Protein AF-0000000075076365 (afdb_homodimer)

Organism: Methylotuvimicrobium buryatense (NCBI:txid95641)

Sequence (320 aa):
MSEKIADLCRLINHGVYVIGVRDREKTNAFTAAWLMQVSFDPVMLALSINPEHNSYRLLESGRCCTVNVLGRDQMAIAEHFGRSVPDKMTGYAWQQAKTGAPVLPESLAYFDCELSHFTDAGDHRIAVLSVVDAAMLRSGPSMLYSQTGDMDGSSELYQEMSEKIADLCRLINHGVYVIGVRDREKTNAFTAAWLMQVSFDPVMLALSINPEHNSYRLLESGRCCTVNVLGRDQMAIAEHFGRSVPDKMTGYAWQQAKTGAPVLPESLAYFDCELSHFTDAGDHRIAVLSVVDAAMLRSGPSMLYSQTGDMDGSSELYQE

Nearest PDB structures (foldseek):
  5zc2-assembly1_B  TM=9.050E-01  e=1.428E-15  Acinetobacter baumannii
  3nfw-assembly1_A  TM=9.334E-01  e=5.045E-15  Mycolicibacterium thermoresistibile ATCC 19527
  5zyr-assembly1_B  TM=8.827E-01  e=6.415E-15  Acinetobacter baumannii
  3rh7-assembly2_D  TM=8.641E-01  e=2.713E-14  Sinorhizobium meliloti 1021
  3pft-assembly1_A  TM=8.713E-01  e=8.852E-13  Mycolicibacterium goodii

Structure (mmCIF, N/CA/C/O backbone):
data_AF-0000000075076365-model_v1
#
loop_
_entity.id
_entity.type
_entity.pdbx_description
1 polymer 'Flavin reductase'
#
loop_
_atom_site.group_PDB
_atom_site.id
_atom_site.type_symbol
_atom_site.label_atom_id
_atom_site.label_alt_id
_atom_site.label_comp_id
_atom_site.label_asym_id
_atom_site.label_entity_id
_atom_site.label_seq_id
_atom_site.pdbx_PDB_ins_code
_atom_site.Cartn_x
_atom_site.Cartn_y
_atom_site.Cartn_z
_atom_site.occupancy
_atom_site.B_iso_or_equiv
_atom_site.auth_seq_id
_atom_site.auth_comp_id
_atom_site.auth_asym_id
_atom_site.auth_atom_id
_atom_site.pdbx_PDB_model_num
ATOM 1 N N . MET A 1 1 ? 18.188 -11.57 -15.273 1 38.5 1 MET A N 1
ATOM 2 C CA . MET A 1 1 ? 16.828 -11.227 -14.859 1 38.5 1 MET A CA 1
ATOM 3 C C . MET A 1 1 ? 16.375 -9.938 -15.531 1 38.5 1 MET A C 1
ATOM 5 O O . MET A 1 1 ? 16.625 -8.844 -15.023 1 38.5 1 MET A O 1
ATOM 9 N N . SER A 1 2 ? 16.375 -9.766 -16.938 1 48.25 2 SER A N 1
ATOM 10 C CA . SER A 1 2 ? 16.859 -8.578 -17.625 1 48.25 2 SER A CA 1
ATOM 11 C C . SER A 1 2 ? 16.016 -7.355 -17.297 1 48.25 2 SER A C 1
ATOM 13 O O . SER A 1 2 ? 16.266 -6.258 -17.797 1 48.25 2 SER A O 1
ATOM 15 N N . GLU A 1 3 ? 14.641 -7.305 -17.094 1 62.91 3 GLU A N 1
ATOM 16 C CA . GLU A 1 3 ? 13.953 -6.035 -16.891 1 62.91 3 GLU A CA 1
ATOM 17 C C . GLU A 1 3 ? 14.25 -5.457 -15.508 1 62.91 3 GLU A C 1
ATOM 19 O O . GLU A 1 3 ? 14.594 -6.191 -14.586 1 62.91 3 GLU A O 1
ATOM 24 N N . LYS A 1 4 ? 14.461 -4.141 -15.586 1 82.88 4 LYS A N 1
ATOM 25 C CA . LYS A 1 4 ? 14.82 -3.402 -14.383 1 82.88 4 LYS A CA 1
ATOM 26 C C . LYS A 1 4 ? 13.742 -3.541 -13.312 1 82.88 4 LYS A C 1
ATOM 28 O O . LYS A 1 4 ? 12.555 -3.357 -13.594 1 82.88 4 LYS A O 1
ATOM 33 N N . ILE A 1 5 ? 14.055 -4.195 -12.234 1 93.31 5 ILE A N 1
ATOM 34 C CA . ILE A 1 5 ? 13.18 -4.371 -11.078 1 93.31 5 ILE A CA 1
ATOM 35 C C . ILE A 1 5 ? 12.414 -3.074 -10.812 1 93.31 5 ILE A C 1
ATOM 37 O O . ILE A 1 5 ? 11.258 -3.105 -10.383 1 93.31 5 ILE A O 1
ATOM 41 N N . ALA A 1 6 ? 12.953 -1.953 -11.266 1 93.31 6 ALA A N 1
ATOM 42 C CA . ALA A 1 6 ? 12.305 -0.656 -11.102 1 93.31 6 ALA A CA 1
ATOM 43 C C . ALA A 1 6 ? 11.023 -0.578 -11.93 1 93.31 6 ALA A C 1
ATOM 45 O O . ALA A 1 6 ? 10 -0.074 -11.461 1 93.31 6 ALA A O 1
ATOM 46 N N . ASP A 1 7 ? 11.078 -1.089 -13.109 1 93.12 7 ASP A N 1
ATOM 47 C CA . ASP A 1 7 ? 9.93 -1.07 -14.008 1 93.12 7 ASP A CA 1
ATOM 48 C C . ASP A 1 7 ? 8.812 -1.978 -13.492 1 93.12 7 ASP A C 1
ATOM 50 O O . ASP A 1 7 ? 7.629 -1.65 -13.617 1 93.12 7 ASP A O 1
ATOM 54 N N . LEU A 1 8 ? 9.188 -3.137 -12.953 1 96.25 8 LEU A N 1
ATOM 55 C CA . LEU A 1 8 ? 8.203 -4.055 -12.375 1 96.25 8 LEU A CA 1
ATOM 56 C C . LEU A 1 8 ? 7.527 -3.432 -11.164 1 96.25 8 LEU A C 1
ATOM 58 O O . LEU A 1 8 ? 6.309 -3.529 -11.008 1 96.25 8 LEU A O 1
ATOM 62 N N . CYS A 1 9 ? 8.32 -2.736 -10.367 1 96.69 9 CYS A N 1
ATOM 63 C CA . CYS A 1 9 ? 7.785 -2.135 -9.148 1 96.69 9 CYS A CA 1
ATOM 64 C C . CYS A 1 9 ? 6.816 -1.005 -9.477 1 96.69 9 CYS A C 1
ATOM 66 O O . CYS A 1 9 ? 5.887 -0.734 -8.719 1 96.69 9 CYS A O 1
ATOM 68 N N . ARG A 1 10 ? 6.969 -0.412 -10.664 1 95.12 10 ARG A N 1
ATOM 69 C CA . ARG A 1 10 ? 6.078 0.665 -11.078 1 95.12 10 ARG A CA 1
ATOM 70 C C . ARG A 1 10 ? 4.684 0.13 -11.398 1 95.12 10 ARG A C 1
ATOM 72 O O . ARG A 1 10 ? 3.732 0.902 -11.531 1 95.12 10 ARG A O 1
ATOM 79 N N . LEU A 1 11 ? 4.566 -1.173 -11.539 1 97 11 LEU A N 1
ATOM 80 C CA . LEU A 1 11 ? 3.266 -1.782 -11.805 1 97 11 LEU A CA 1
ATOM 81 C C . LEU A 1 11 ? 2.457 -1.904 -10.516 1 97 11 LEU A C 1
ATOM 83 O O . LEU A 1 11 ? 1.251 -2.158 -10.555 1 97 11 LEU A O 1
ATOM 87 N N . ILE A 1 12 ? 3.127 -1.832 -9.359 1 98.38 12 ILE A N 1
ATOM 88 C CA . ILE A 1 12 ? 2.408 -1.75 -8.094 1 98.38 12 ILE A CA 1
ATOM 89 C C . ILE A 1 12 ? 1.839 -0.345 -7.918 1 98.38 12 ILE A C 1
ATOM 91 O O . ILE A 1 12 ? 2.59 0.628 -7.812 1 98.38 12 ILE A O 1
ATOM 95 N N . ASN A 1 13 ? 0.548 -0.214 -7.836 1 98.38 13 ASN A N 1
ATOM 96 C CA . ASN A 1 13 ? -0.113 1.086 -7.859 1 98.38 13 ASN A CA 1
ATOM 97 C C . ASN A 1 13 ? -0.086 1.751 -6.484 1 98.38 13 ASN A C 1
ATOM 99 O O . ASN A 1 13 ? -0.453 1.134 -5.484 1 98.38 13 ASN A O 1
ATOM 103 N N . HIS A 1 14 ? 0.298 2.963 -6.473 1 98.5 14 HIS A N 1
ATOM 104 C CA . HIS A 1 14 ? 0.292 3.814 -5.289 1 98.5 14 HIS A CA 1
ATOM 105 C C . HIS A 1 14 ? -0.3 5.184 -5.598 1 98.5 14 HIS A C 1
ATOM 107 O O . HIS A 1 14 ? -0.397 5.574 -6.766 1 98.5 14 HIS A O 1
ATOM 113 N N . GLY A 1 15 ? -0.761 5.855 -4.566 1 98.69 15 GLY A N 1
ATOM 114 C CA . GLY A 1 15 ? -1.03 7.285 -4.629 1 98.69 15 GLY A CA 1
ATOM 115 C C . GLY A 1 15 ? 0.147 8.133 -4.188 1 98.69 15 GLY A C 1
ATOM 116 O O . GLY A 1 15 ? 1.271 7.637 -4.078 1 98.69 15 GLY A O 1
ATOM 117 N N . VAL A 1 16 ? -0.123 9.398 -4.105 1 98.88 16 VAL A N 1
ATOM 118 C CA . VAL A 1 16 ? 0.86 10.367 -3.623 1 98.88 16 VAL A CA 1
ATOM 119 C C . VAL A 1 16 ? 0.257 11.203 -2.496 1 98.88 16 VAL A C 1
ATOM 121 O O . VAL A 1 16 ? -0.84 11.742 -2.635 1 98.88 16 VAL A O 1
ATOM 124 N N . TYR A 1 17 ? 1.023 11.297 -1.401 1 98.88 17 TYR A N 1
ATOM 125 C CA . TYR A 1 17 ? 0.532 11.914 -0.173 1 98.88 17 TYR A CA 1
ATOM 126 C C . TYR A 1 17 ? 1.57 12.859 0.415 1 98.88 17 TYR A C 1
ATOM 128 O O . TYR A 1 17 ? 2.771 12.688 0.199 1 98.88 17 TYR A O 1
ATOM 136 N N . VAL A 1 18 ? 1.086 13.836 1.092 1 98.81 18 VAL A N 1
ATOM 137 C CA . VAL A 1 18 ? 1.943 14.586 2.004 1 98.81 18 VAL A CA 1
ATOM 138 C C . VAL A 1 18 ? 1.674 14.148 3.443 1 98.81 18 VAL A C 1
ATOM 140 O O . VAL A 1 18 ? 0.538 14.219 3.918 1 98.81 18 VAL A O 1
ATOM 143 N N . ILE A 1 19 ? 2.713 13.664 4.074 1 98.88 19 ILE A N 1
ATOM 144 C CA . ILE A 1 19 ? 2.619 13.227 5.461 1 98.88 19 ILE A CA 1
ATOM 145 C C . ILE A 1 19 ? 3.043 14.359 6.391 1 98.88 19 ILE A C 1
ATOM 147 O O . ILE A 1 19 ? 4.164 14.859 6.297 1 98.88 19 ILE A O 1
ATOM 151 N N . GLY A 1 20 ? 2.129 14.867 7.246 1 98.69 20 GLY A N 1
ATOM 152 C CA . GLY A 1 20 ? 2.451 15.844 8.266 1 98.69 20 GLY A CA 1
ATOM 153 C C . GLY A 1 20 ? 2.82 15.219 9.602 1 98.69 20 GLY A C 1
ATOM 154 O O . GLY A 1 20 ? 2.066 14.406 10.141 1 98.69 20 GLY A O 1
ATOM 155 N N . VAL A 1 21 ? 3.963 15.547 10.148 1 98.38 21 VAL A N 1
ATOM 156 C CA . VAL A 1 21 ? 4.43 14.977 11.414 1 98.38 21 VAL A CA 1
ATOM 157 C C . VAL A 1 21 ? 4.652 16.094 12.43 1 98.38 21 VAL A C 1
ATOM 159 O O . VAL A 1 21 ? 4.828 17.25 12.062 1 98.38 21 VAL A O 1
ATOM 162 N N . ARG A 1 22 ? 4.594 15.617 13.664 1 97.44 22 ARG A N 1
ATOM 163 C CA . ARG A 1 22 ? 4.723 16.562 14.766 1 97.44 22 ARG A CA 1
ATOM 164 C C . ARG A 1 22 ? 5.359 15.914 15.984 1 97.44 22 ARG A C 1
ATOM 166 O O . ARG A 1 22 ? 5.043 14.773 16.312 1 97.44 22 ARG A O 1
ATOM 173 N N . ASP A 1 23 ? 6.258 16.609 16.688 1 97.56 23 ASP A N 1
ATOM 174 C CA . ASP A 1 23 ? 6.715 16.344 18.047 1 97.56 23 ASP A CA 1
ATOM 175 C C . ASP A 1 23 ? 6.719 17.609 18.875 1 97.56 23 ASP A C 1
ATOM 177 O O . ASP A 1 23 ? 7.637 18.438 18.766 1 97.56 23 ASP A O 1
ATOM 181 N N . ARG A 1 24 ? 5.68 17.734 19.75 1 95.94 24 ARG A N 1
ATOM 182 C CA . ARG A 1 24 ? 5.508 18.969 20.5 1 95.94 24 ARG A CA 1
ATOM 183 C C . ARG A 1 24 ? 5.383 20.172 19.562 1 95.94 24 ARG A C 1
ATOM 185 O O . ARG A 1 24 ? 4.535 20.172 18.656 1 95.94 24 ARG A O 1
ATOM 192 N N . GLU A 1 25 ? 6.297 21.078 19.609 1 94.62 25 GLU A N 1
ATOM 193 C CA . GLU A 1 25 ? 6.168 22.297 18.828 1 94.62 25 GLU A CA 1
ATOM 194 C C . GLU A 1 25 ? 6.812 22.141 17.453 1 94.62 25 GLU A C 1
ATOM 196 O O . GLU A 1 25 ? 6.598 22.969 16.562 1 94.62 25 GLU A O 1
ATOM 201 N N . LYS A 1 26 ? 7.496 21.125 17.25 1 94.88 26 LYS A N 1
ATOM 202 C CA . LYS A 1 26 ? 8.172 20.906 15.977 1 94.88 26 LYS A CA 1
ATOM 203 C C . LYS A 1 26 ? 7.262 20.172 14.992 1 94.88 26 LYS A C 1
ATOM 205 O O . LYS A 1 26 ? 6.652 19.156 15.336 1 94.88 26 LYS A O 1
ATOM 210 N N . THR A 1 27 ? 7.09 20.766 13.82 1 96 27 THR A N 1
ATOM 211 C CA . THR A 1 27 ? 6.324 20.125 12.75 1 96 27 THR A CA 1
ATOM 212 C C . THR A 1 27 ? 7.168 19.984 11.492 1 96 27 THR A C 1
ATOM 214 O O . THR A 1 27 ? 8.148 20.719 11.312 1 96 27 THR A O 1
ATOM 217 N N . ASN A 1 28 ? 6.895 19.047 10.672 1 97 28 ASN A N 1
ATOM 218 C CA . ASN A 1 28 ? 7.457 18.828 9.344 1 97 28 ASN A CA 1
ATOM 219 C C . ASN A 1 28 ? 6.488 18.062 8.445 1 97 28 ASN A C 1
ATOM 221 O O . ASN A 1 28 ? 5.418 17.656 8.891 1 97 28 ASN A O 1
ATOM 225 N N . ALA A 1 29 ? 6.82 18 7.199 1 97.94 29 ALA A N 1
ATOM 226 C CA . ALA A 1 29 ? 6.031 17.219 6.242 1 97.94 29 ALA A CA 1
ATOM 227 C C . ALA A 1 29 ? 6.91 16.672 5.125 1 97.94 29 ALA A C 1
ATOM 229 O O . ALA A 1 29 ? 7.996 17.188 4.867 1 97.94 29 ALA A O 1
ATOM 230 N N . PHE A 1 30 ? 6.473 15.625 4.504 1 97.69 30 PHE A N 1
ATOM 231 C CA . PHE A 1 30 ? 7.199 15.031 3.387 1 97.69 30 PHE A CA 1
ATOM 232 C C . PHE A 1 30 ? 6.246 14.305 2.445 1 97.69 30 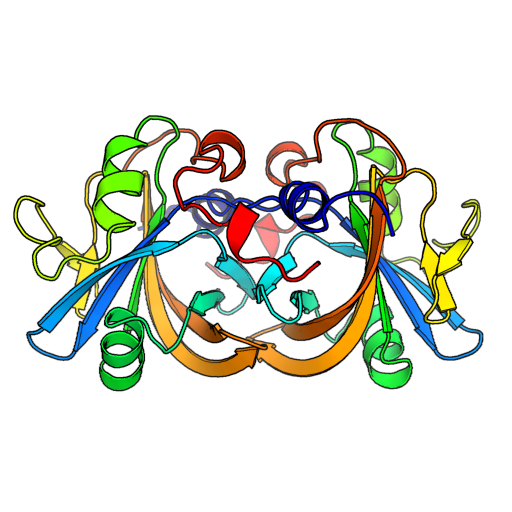PHE A C 1
ATOM 234 O O . PHE A 1 30 ? 5.164 13.883 2.855 1 97.69 30 PHE A O 1
ATOM 241 N N . THR A 1 31 ? 6.613 14.18 1.188 1 98.19 31 THR A N 1
ATOM 242 C CA . THR A 1 31 ? 5.863 13.43 0.191 1 98.19 31 THR A CA 1
ATOM 243 C C . THR A 1 31 ? 6.164 11.938 0.304 1 98.19 31 THR A C 1
ATOM 245 O O . THR A 1 31 ? 7.316 11.547 0.507 1 98.19 31 THR A O 1
ATOM 248 N N . ALA A 1 32 ? 5.168 11.133 0.229 1 98.38 32 ALA A N 1
ATOM 249 C CA . ALA A 1 32 ? 5.316 9.68 0.254 1 98.38 32 ALA A CA 1
ATOM 250 C C . ALA A 1 32 ? 4.332 9.008 -0.703 1 98.38 32 ALA A C 1
ATOM 252 O O . ALA A 1 32 ? 3.24 9.531 -0.945 1 98.38 32 ALA A O 1
ATOM 253 N N . ALA A 1 33 ? 4.73 7.859 -1.201 1 98.56 33 ALA A N 1
ATOM 254 C CA . ALA A 1 33 ? 3.85 7.055 -2.039 1 98.56 33 ALA A CA 1
ATOM 255 C C . ALA A 1 33 ? 3.504 5.73 -1.36 1 98.56 33 ALA A C 1
ATOM 257 O O . ALA A 1 33 ? 2.398 5.211 -1.528 1 98.56 33 ALA A O 1
ATOM 258 N N . TRP A 1 34 ? 4.445 5.195 -0.596 1 98.81 34 TRP A N 1
ATOM 259 C CA . TRP A 1 34 ? 4.281 3.861 -0.029 1 98.81 34 TRP A CA 1
ATOM 260 C C . TRP A 1 34 ? 3.396 3.904 1.214 1 98.81 34 TRP A C 1
ATOM 262 O O . TRP A 1 34 ? 3.898 3.939 2.34 1 98.81 34 TRP A O 1
ATOM 272 N N . LEU A 1 35 ? 2.09 3.939 0.962 1 98.94 35 LEU A N 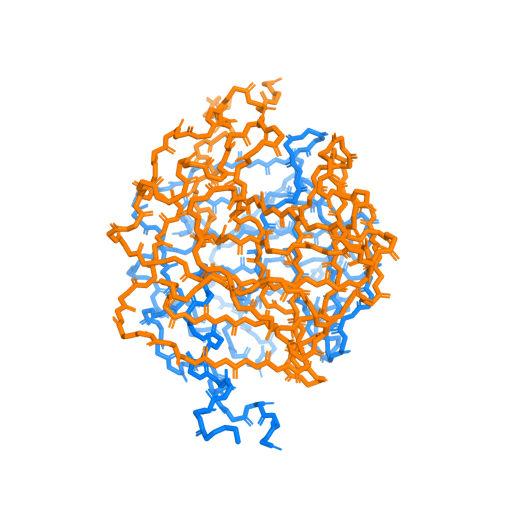1
ATOM 273 C CA . LEU A 1 35 ? 0.986 3.984 1.914 1 98.94 35 LEU A CA 1
ATOM 274 C C . LEU A 1 35 ? -0.132 3.035 1.495 1 98.94 35 LEU A C 1
ATOM 276 O O . LEU A 1 35 ? -0.484 2.967 0.315 1 98.94 35 LEU A O 1
ATOM 280 N N . MET A 1 36 ? -0.656 2.277 2.445 1 98.88 36 MET A N 1
ATOM 281 C CA . MET A 1 36 ? -1.805 1.434 2.131 1 98.88 36 MET A CA 1
ATOM 282 C C . MET A 1 36 ? -2.723 1.289 3.34 1 98.88 36 MET A C 1
ATOM 284 O O . MET A 1 36 ? -2.291 1.486 4.477 1 98.88 36 MET A O 1
ATOM 288 N N . GLN A 1 37 ? -3.998 1.102 3.09 1 98.81 37 GLN A N 1
ATOM 289 C CA . GLN A 1 37 ? -4.871 0.642 4.164 1 98.81 37 GLN A CA 1
ATOM 290 C C . GLN A 1 37 ? -4.512 -0.777 4.598 1 98.81 37 GLN A C 1
ATOM 292 O O . GLN A 1 37 ? -4.102 -1.598 3.771 1 98.81 37 GLN A O 1
ATOM 297 N N . VAL A 1 38 ? -4.789 -1.07 5.984 1 98.88 38 VAL A N 1
ATOM 298 C CA . VAL A 1 38 ? -4.363 -2.391 6.438 1 98.88 38 VAL A CA 1
ATOM 299 C C . VAL A 1 38 ? -5.438 -3.002 7.336 1 98.88 38 VAL A C 1
ATOM 301 O O . VAL A 1 38 ? -5.309 -4.148 7.773 1 98.88 38 VAL A O 1
ATOM 304 N N . SER A 1 39 ? -6.477 -2.268 7.621 1 98.69 39 SER A N 1
ATOM 305 C CA . SER A 1 39 ? -7.539 -2.76 8.492 1 98.69 39 SER A CA 1
ATOM 306 C C . SER A 1 39 ? -8.844 -2.002 8.258 1 98.69 39 SER A C 1
ATOM 308 O O . SER A 1 39 ? -8.828 -0.797 7.996 1 98.69 39 SER A O 1
ATOM 310 N N . PHE A 1 40 ? -9.961 -2.674 8.352 1 97.5 40 PHE A N 1
ATOM 311 C CA . PHE A 1 40 ? -11.281 -2.049 8.289 1 97.5 40 PHE A CA 1
ATOM 312 C C . PHE A 1 40 ? -11.719 -1.562 9.664 1 97.5 40 PHE A C 1
ATOM 314 O O . PHE A 1 40 ? -12.281 -0.473 9.789 1 97.5 40 PHE A O 1
ATOM 321 N N . ASP A 1 41 ? -11.453 -2.453 10.586 1 95.44 41 ASP A N 1
ATOM 322 C CA . ASP A 1 41 ? -11.945 -2.184 11.938 1 95.44 41 ASP A CA 1
ATOM 323 C C . ASP A 1 41 ? -10.906 -2.584 12.984 1 95.44 41 ASP A C 1
ATOM 325 O O . ASP A 1 41 ? -10.75 -3.768 13.289 1 95.44 41 ASP A O 1
ATOM 329 N N . PRO A 1 42 ? -10.359 -1.503 13.688 1 97.5 42 PRO A N 1
ATOM 330 C CA . PRO A 1 42 ? -10.422 -0.087 13.32 1 97.5 42 PRO A CA 1
ATOM 331 C C . PRO A 1 42 ? -9.766 0.204 11.977 1 97.5 42 PRO A C 1
ATOM 333 O O . PRO A 1 42 ? -9 -0.62 11.469 1 97.5 42 PRO A O 1
ATOM 336 N N . VAL A 1 43 ? -10.078 1.344 11.391 1 98.31 43 VAL A N 1
ATOM 337 C CA . VAL A 1 43 ? -9.398 1.77 10.172 1 98.31 43 VAL A CA 1
ATOM 338 C C . VAL A 1 43 ? -7.93 2.066 10.484 1 98.31 43 VAL A C 1
ATOM 340 O O . VAL A 1 43 ? -7.625 2.881 11.359 1 98.31 43 VAL A O 1
ATOM 343 N N . MET A 1 44 ? -7.055 1.351 9.836 1 98.81 44 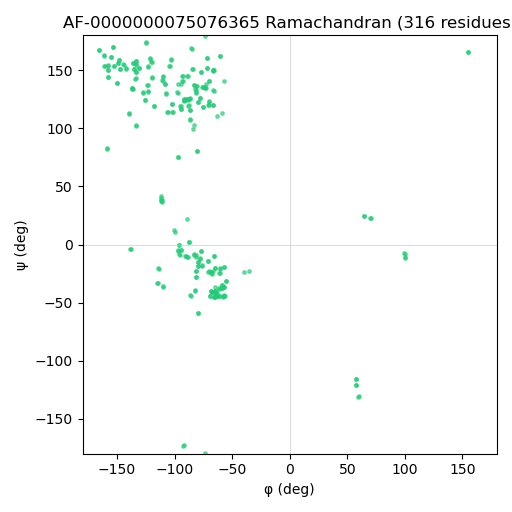MET A N 1
ATOM 344 C CA . MET A 1 44 ? -5.617 1.55 10.008 1 98.81 44 MET A CA 1
ATOM 345 C C . MET A 1 44 ? -4.918 1.658 8.656 1 98.81 44 MET A C 1
ATOM 347 O O . MET A 1 44 ? -5.41 1.139 7.656 1 98.81 44 MET A O 1
ATOM 351 N N . LEU A 1 45 ? -3.838 2.359 8.633 1 98.94 45 LEU A N 1
ATOM 352 C CA . LEU A 1 45 ? -2.953 2.523 7.484 1 98.94 45 LEU A CA 1
ATOM 353 C C . LEU A 1 45 ? -1.541 2.057 7.812 1 98.94 45 LEU A C 1
ATOM 355 O O . LEU A 1 45 ? -1.185 1.919 8.984 1 98.94 45 LEU A O 1
ATOM 359 N N . ALA A 1 46 ? -0.79 1.791 6.824 1 99 46 ALA A N 1
ATOM 360 C CA . ALA A 1 46 ? 0.649 1.562 6.934 1 99 46 ALA A CA 1
ATOM 361 C C . ALA A 1 46 ? 1.425 2.51 6.023 1 99 46 ALA A C 1
ATOM 363 O O . ALA A 1 46 ? 1.025 2.75 4.883 1 99 46 ALA A O 1
ATOM 364 N N . LEU A 1 47 ? 2.471 3.041 6.523 1 98.94 47 LEU A N 1
ATOM 365 C CA . LEU A 1 47 ? 3.375 3.951 5.832 1 98.94 47 LEU A CA 1
ATOM 366 C C . LEU A 1 47 ? 4.812 3.445 5.895 1 98.94 47 LEU A C 1
ATOM 368 O O . LEU A 1 47 ? 5.312 3.127 6.977 1 98.94 47 LEU A O 1
ATOM 372 N N . SER A 1 48 ? 5.48 3.268 4.773 1 98.94 48 SER A N 1
ATOM 373 C CA . SER A 1 48 ? 6.902 2.938 4.77 1 98.94 48 SER A CA 1
ATOM 374 C C . SER A 1 48 ? 7.762 4.195 4.723 1 98.94 48 SER A C 1
ATOM 376 O O . SER A 1 48 ? 7.582 5.043 3.846 1 98.94 48 SER A O 1
ATOM 378 N N . ILE A 1 49 ? 8.641 4.328 5.668 1 98.75 49 ILE A N 1
ATOM 379 C CA . ILE A 1 49 ? 9.422 5.555 5.789 1 98.75 49 ILE A CA 1
ATOM 380 C C . ILE A 1 49 ? 10.883 5.207 6.07 1 98.75 49 ILE A C 1
ATOM 382 O O . ILE A 1 49 ? 11.172 4.32 6.875 1 98.75 49 ILE A O 1
ATOM 386 N N . ASN A 1 50 ? 11.789 5.855 5.355 1 97.81 50 ASN A N 1
ATOM 387 C CA . ASN A 1 50 ? 13.219 5.688 5.582 1 97.81 50 ASN A CA 1
ATOM 388 C C . ASN A 1 50 ? 13.656 6.305 6.91 1 97.81 50 ASN A C 1
ATOM 390 O O . ASN A 1 50 ? 13.453 7.5 7.141 1 97.81 50 ASN A O 1
ATOM 394 N N . PRO A 1 51 ? 14.266 5.527 7.801 1 97.75 51 PRO A N 1
ATOM 395 C CA . PRO A 1 51 ? 14.633 6.035 9.125 1 97.75 51 PRO A CA 1
ATOM 396 C C . PRO A 1 51 ? 15.695 7.129 9.062 1 97.75 51 PRO A C 1
ATOM 398 O O . PRO A 1 51 ? 15.969 7.789 10.07 1 97.75 51 PRO A O 1
ATOM 401 N N . GLU A 1 52 ? 16.266 7.316 7.926 1 95 52 GLU A N 1
ATOM 402 C CA . GLU A 1 52 ? 17.25 8.383 7.766 1 95 52 GLU A CA 1
ATOM 403 C C . GLU A 1 52 ? 16.578 9.734 7.578 1 95 52 GLU A C 1
ATOM 405 O O . GLU A 1 52 ? 17.219 10.781 7.656 1 95 52 GLU A O 1
ATOM 410 N N . HIS A 1 53 ? 15.281 9.711 7.285 1 92.38 53 HIS A N 1
ATOM 411 C CA . HIS A 1 53 ? 14.523 10.945 7.117 1 92.38 53 HIS A CA 1
ATOM 412 C C . HIS A 1 53 ? 14.352 11.664 8.445 1 92.38 53 HIS A C 1
ATOM 414 O O . HIS A 1 53 ? 14.125 11.031 9.477 1 92.38 53 HIS A O 1
ATOM 420 N N . ASN A 1 54 ? 14.445 13 8.422 1 92.69 54 ASN A N 1
ATOM 421 C CA . ASN A 1 54 ? 14.18 13.812 9.609 1 92.69 54 ASN A CA 1
ATOM 422 C C . ASN A 1 54 ? 12.766 13.594 10.125 1 92.69 54 ASN A C 1
ATOM 424 O O . ASN A 1 54 ? 12.539 13.594 11.336 1 92.69 54 ASN A O 1
ATOM 428 N N . SER A 1 55 ? 11.891 13.383 9.211 1 96.31 55 SER A N 1
ATOM 429 C CA . SER A 1 55 ? 10.484 13.219 9.578 1 96.31 55 SER A CA 1
ATOM 430 C C . SER A 1 55 ? 10.266 11.914 10.336 1 96.31 55 SER A C 1
ATOM 432 O O . SER A 1 55 ? 9.312 11.797 11.109 1 96.31 55 SER A O 1
ATOM 434 N N . TYR A 1 56 ? 11.148 10.93 10.148 1 97.69 56 TYR A N 1
ATOM 435 C CA . TYR A 1 56 ? 11.039 9.672 10.883 1 97.69 56 TYR A CA 1
ATOM 436 C C . TYR A 1 56 ? 11.195 9.906 12.383 1 97.69 56 TYR A C 1
ATOM 438 O O . TYR A 1 56 ? 10.422 9.375 13.188 1 97.69 56 TYR A O 1
ATOM 446 N N . ARG A 1 57 ? 12.148 10.695 12.758 1 96.81 57 ARG A N 1
ATOM 447 C CA . ARG A 1 57 ? 12.414 10.977 14.172 1 96.81 57 ARG A CA 1
ATOM 448 C C . ARG A 1 57 ? 11.227 11.688 14.812 1 96.81 57 ARG A C 1
ATOM 450 O O . ARG A 1 57 ? 10.852 11.375 15.945 1 96.81 57 ARG A O 1
ATOM 457 N N . LEU A 1 58 ? 10.664 12.625 14.078 1 97.25 58 LEU A N 1
ATOM 458 C CA . LEU A 1 58 ? 9.508 13.352 14.586 1 97.25 58 LEU A CA 1
ATOM 459 C C . LEU A 1 58 ? 8.312 12.414 14.75 1 97.25 58 LEU A C 1
ATOM 461 O O . LEU A 1 58 ? 7.562 12.523 15.727 1 97.25 58 LEU A O 1
ATOM 465 N N . LEU A 1 59 ? 8.109 11.523 13.805 1 98.69 59 LEU A N 1
ATOM 466 C CA . LEU A 1 59 ? 7.016 10.555 13.891 1 98.69 59 LEU A CA 1
ATOM 467 C C . LEU A 1 59 ? 7.23 9.602 15.062 1 98.69 59 LEU A C 1
ATOM 469 O O . LEU A 1 59 ? 6.289 9.289 15.797 1 98.69 59 LEU A O 1
ATOM 473 N N . GLU A 1 60 ? 8.438 9.125 15.211 1 98.62 60 GLU A N 1
ATOM 474 C CA . GLU A 1 60 ? 8.773 8.18 16.266 1 98.62 60 GLU A CA 1
ATOM 475 C C . GLU A 1 60 ? 8.539 8.789 17.656 1 98.62 60 GLU A C 1
ATOM 477 O O . GLU A 1 60 ? 7.945 8.156 18.531 1 98.62 60 GLU A O 1
ATOM 482 N N . SER A 1 61 ? 8.961 10.055 17.859 1 98.44 61 SER A N 1
ATOM 483 C CA . SER A 1 61 ? 8.844 10.703 19.156 1 98.44 61 SER A CA 1
ATOM 484 C C . SER A 1 61 ? 7.441 11.273 19.375 1 98.44 61 SER A C 1
ATOM 486 O O . SER A 1 61 ? 6.887 11.172 20.469 1 98.44 61 SER A O 1
ATOM 488 N N . GLY A 1 62 ? 6.844 11.859 18.328 1 98.56 62 GLY A N 1
ATOM 489 C CA . GLY A 1 62 ? 5.547 12.508 18.406 1 98.56 62 GLY A CA 1
ATOM 490 C C . GLY A 1 62 ? 4.383 11.539 18.328 1 98.56 62 GLY A C 1
ATOM 491 O O . GLY A 1 62 ? 3.27 11.859 18.75 1 98.56 62 GLY A O 1
ATOM 492 N N . ARG A 1 63 ? 4.559 10.461 17.688 1 98.88 63 ARG A N 1
ATOM 493 C CA . ARG A 1 63 ? 3.676 9.297 17.625 1 98.88 63 ARG A CA 1
ATOM 494 C C . ARG A 1 63 ? 2.352 9.656 16.953 1 98.88 63 ARG A C 1
ATOM 496 O O . ARG A 1 63 ? 1.316 9.062 17.266 1 98.88 63 ARG A O 1
ATOM 503 N N . CYS A 1 64 ? 2.314 10.656 16.125 1 98.88 64 CYS A N 1
ATOM 504 C CA . CYS A 1 64 ? 1.136 11.008 15.336 1 98.88 64 CYS A CA 1
ATOM 505 C C . CYS A 1 64 ? 1.532 11.609 13.992 1 98.88 64 CYS A C 1
ATOM 507 O O . CYS A 1 64 ? 2.646 12.117 13.836 1 98.88 64 CYS A O 1
ATOM 509 N N . CYS A 1 65 ? 0.663 11.586 13.023 1 98.94 65 CYS A N 1
ATOM 510 C CA . CYS A 1 65 ? 0.86 12.188 11.711 1 98.94 65 CYS A CA 1
ATOM 511 C C . CYS A 1 65 ? -0.47 12.375 10.992 1 98.94 65 CYS A C 1
ATOM 513 O O . CYS A 1 65 ? -1.493 11.836 11.422 1 98.94 65 CYS A O 1
ATOM 515 N N . THR A 1 66 ? -0.462 13.18 10.008 1 98.94 66 THR A N 1
ATOM 516 C CA . THR A 1 66 ? -1.562 13.234 9.055 1 98.94 66 THR A CA 1
ATOM 517 C C . THR A 1 66 ? -1.134 12.672 7.703 1 98.94 66 THR A C 1
ATOM 519 O O . THR A 1 66 ? 0.032 12.789 7.32 1 98.94 66 THR A O 1
ATOM 522 N N . VAL A 1 67 ? -2.016 12.023 7.059 1 98.94 67 VAL A N 1
ATOM 523 C CA . VAL A 1 67 ? -1.917 11.68 5.641 1 98.94 67 VAL A CA 1
ATOM 524 C C . VAL A 1 67 ? -2.785 12.633 4.82 1 98.94 67 VAL A C 1
ATOM 526 O O . VAL A 1 67 ? -4.012 12.641 4.957 1 98.94 67 VAL A O 1
ATOM 529 N N . ASN A 1 68 ? -2.199 13.43 4.02 1 98.94 68 ASN A N 1
ATOM 530 C CA . ASN A 1 68 ? -2.902 14.367 3.152 1 98.94 68 ASN A CA 1
ATOM 531 C C . ASN A 1 68 ? -2.881 13.906 1.696 1 98.94 68 ASN A C 1
ATOM 533 O O . ASN A 1 68 ? -1.819 13.867 1.069 1 98.94 68 ASN A O 1
ATOM 537 N N . VAL A 1 69 ? -4.062 13.562 1.14 1 98.94 69 VAL A N 1
ATOM 538 C CA . VAL A 1 69 ? -4.188 12.977 -0.19 1 98.94 69 VAL A CA 1
ATOM 539 C C . VAL A 1 69 ? -4.086 14.07 -1.251 1 98.94 69 VAL A C 1
ATOM 541 O O . VAL A 1 69 ? -4.875 15.016 -1.25 1 98.94 69 VAL A O 1
ATOM 544 N N . LEU A 1 70 ? -3.121 13.914 -2.15 1 98.81 70 LEU A N 1
ATOM 545 C CA . LEU A 1 70 ? -2.939 14.906 -3.197 1 98.81 70 LEU A CA 1
ATOM 546 C C . LEU A 1 70 ? -3.793 14.578 -4.418 1 98.81 70 LEU A C 1
ATOM 548 O O . LEU A 1 70 ? -3.932 13.406 -4.785 1 98.81 70 LEU A O 1
ATOM 552 N N . GLY A 1 71 ? -4.273 15.602 -5.043 1 98.62 71 GLY A N 1
ATOM 553 C CA . GLY A 1 71 ? -4.988 15.461 -6.305 1 98.62 71 GLY A CA 1
ATOM 554 C C . GLY A 1 71 ? -4.07 15.43 -7.512 1 98.62 71 GLY A C 1
ATOM 555 O O . GLY A 1 71 ? -2.879 15.734 -7.398 1 98.62 71 GLY A O 1
ATOM 556 N N . ARG A 1 72 ? -4.652 15.094 -8.617 1 97.31 72 ARG A N 1
ATOM 557 C CA . ARG A 1 72 ? -3.918 14.898 -9.867 1 97.31 72 ARG A CA 1
ATOM 558 C C . ARG A 1 72 ? -3.217 16.188 -10.289 1 97.31 72 ARG A C 1
ATOM 560 O O . ARG A 1 72 ? -2.17 16.141 -10.945 1 97.31 72 ARG A O 1
ATOM 567 N N . ASP A 1 73 ? -3.668 17.312 -9.883 1 96.88 73 ASP A N 1
ATOM 568 C CA . ASP A 1 73 ? -3.166 18.609 -10.352 1 96.88 73 ASP A CA 1
ATOM 569 C C . ASP A 1 73 ? -2.195 19.219 -9.352 1 96.88 73 ASP A C 1
ATOM 571 O O . ASP A 1 73 ? -1.801 20.375 -9.484 1 96.88 73 ASP A O 1
ATOM 575 N N . GLN A 1 74 ? -1.796 18.484 -8.406 1 97.88 74 GLN A N 1
ATOM 576 C CA . GLN A 1 74 ? -1.015 19.062 -7.32 1 97.88 74 GLN A CA 1
ATOM 577 C C . GLN A 1 74 ? 0.429 18.578 -7.355 1 97.88 74 GLN A C 1
ATOM 579 O O . GLN A 1 74 ? 1.039 18.344 -6.312 1 97.88 74 GLN A O 1
ATOM 584 N N . MET A 1 75 ? 0.976 18.406 -8.562 1 97.56 75 MET A N 1
ATOM 585 C CA . MET A 1 75 ? 2.346 17.938 -8.758 1 97.56 75 MET A CA 1
ATOM 586 C C . MET A 1 75 ? 3.342 18.891 -8.086 1 97.56 75 MET A C 1
ATOM 588 O O . MET A 1 75 ? 4.332 18.438 -7.508 1 97.56 75 MET A O 1
ATOM 592 N N . ALA A 1 76 ? 3.104 20.188 -8.125 1 96.69 76 ALA A N 1
ATOM 593 C CA . ALA A 1 76 ? 4.008 21.172 -7.531 1 96.69 76 ALA A CA 1
ATOM 594 C C . ALA A 1 76 ? 4.129 20.953 -6.023 1 96.69 76 ALA A C 1
ATOM 596 O O . ALA A 1 76 ? 5.215 21.094 -5.457 1 96.69 76 ALA A O 1
ATOM 597 N N . ILE A 1 77 ? 3.049 20.594 -5.355 1 97.06 77 ILE A N 1
ATOM 598 C CA . ILE A 1 77 ? 3.055 20.328 -3.924 1 97.06 77 ILE A CA 1
ATOM 599 C C . ILE A 1 77 ? 3.842 19.047 -3.639 1 97.06 77 ILE A C 1
ATOM 601 O O . ILE A 1 77 ? 4.668 19.016 -2.723 1 97.06 77 ILE A O 1
ATOM 605 N N . ALA A 1 78 ? 3.594 18 -4.457 1 98.06 78 ALA A N 1
ATOM 606 C CA . ALA A 1 78 ? 4.332 16.75 -4.312 1 98.06 78 ALA A CA 1
ATOM 607 C C . ALA A 1 78 ? 5.836 16.984 -4.418 1 98.06 78 ALA A C 1
ATOM 609 O O . ALA A 1 78 ? 6.609 16.469 -3.605 1 98.06 78 ALA A O 1
ATOM 610 N N . GLU A 1 79 ? 6.223 17.781 -5.375 1 96.44 79 GLU A N 1
ATOM 611 C CA . GLU A 1 79 ? 7.637 18.078 -5.59 1 96.44 79 GLU A CA 1
ATOM 612 C C . GLU A 1 79 ? 8.219 18.859 -4.418 1 96.44 79 GLU A C 1
ATOM 614 O O . GLU A 1 79 ? 9.32 18.562 -3.955 1 96.44 79 GLU A O 1
ATOM 619 N N . HIS A 1 80 ? 7.5 19.844 -3.975 1 96.5 80 HIS A N 1
ATOM 620 C CA . HIS A 1 80 ? 7.973 20.719 -2.898 1 96.5 80 HIS A CA 1
ATOM 621 C C . HIS A 1 80 ? 8.281 19.906 -1.641 1 96.5 80 HIS A C 1
ATOM 623 O O . HIS A 1 80 ? 9.375 20.016 -1.079 1 96.5 80 HIS A O 1
ATOM 629 N N . PHE A 1 81 ? 7.438 19 -1.255 1 97.06 81 PHE A N 1
ATOM 630 C CA . PHE A 1 81 ? 7.602 18.266 -0 1 97.06 81 PHE A CA 1
ATOM 631 C C . PHE A 1 81 ? 8.453 17.016 -0.204 1 97.06 81 PHE A C 1
ATOM 633 O O . PHE A 1 81 ? 8.789 16.328 0.759 1 97.06 81 PHE A O 1
ATOM 640 N N . GLY A 1 82 ? 8.711 16.688 -1.431 1 95.62 82 GLY A N 1
ATOM 641 C CA . GLY A 1 82 ? 9.617 15.602 -1.727 1 95.62 82 GLY A CA 1
ATOM 642 C C . GLY A 1 82 ? 11.078 15.977 -1.564 1 95.62 82 GLY A C 1
ATOM 643 O O . GLY A 1 82 ? 11.953 15.109 -1.572 1 95.62 82 GLY A O 1
ATOM 644 N N . ARG A 1 83 ? 11.32 17.266 -1.294 1 90.94 83 ARG A N 1
ATOM 645 C CA . ARG A 1 83 ? 12.68 17.781 -1.146 1 90.94 83 ARG A CA 1
ATOM 646 C C . ARG A 1 83 ? 13.195 17.547 0.27 1 90.94 83 ARG A C 1
ATOM 648 O O . ARG A 1 83 ? 12.414 17.469 1.218 1 90.94 83 ARG A O 1
ATOM 655 N N . SER A 1 84 ? 14.484 17.406 0.291 1 88.31 84 SER A N 1
ATOM 656 C CA . SER A 1 84 ? 15.148 17.312 1.586 1 88.31 84 SER A CA 1
ATOM 657 C C . SER A 1 84 ? 15.703 18.656 2.029 1 88.31 84 SER A C 1
ATOM 659 O O . SER A 1 84 ? 16.922 18.875 1.983 1 88.31 84 SER A O 1
ATOM 661 N N . VAL A 1 85 ? 14.789 19.562 2.488 1 85.69 85 VAL A N 1
ATOM 662 C CA . VAL A 1 85 ? 15.188 20.891 2.967 1 85.69 85 VAL A CA 1
ATOM 663 C C . VAL A 1 85 ? 14.484 21.188 4.285 1 85.69 85 VAL A C 1
ATOM 665 O O . VAL A 1 85 ? 13.344 20.781 4.496 1 85.69 85 VAL A O 1
ATOM 668 N N . PRO A 1 86 ? 15.062 21.828 5.234 1 78.5 86 PRO A N 1
ATOM 669 C CA . PRO A 1 86 ? 14.547 22.047 6.586 1 78.5 86 PRO A CA 1
ATOM 670 C C . PRO A 1 86 ? 13.336 22.969 6.605 1 78.5 86 PRO A C 1
ATOM 672 O O . PRO A 1 86 ? 12.508 22.906 7.52 1 78.5 86 PRO A O 1
ATOM 675 N N . ASP A 1 87 ? 13.141 23.828 5.605 1 82.19 87 ASP A N 1
ATOM 676 C CA . ASP A 1 87 ? 12.133 24.875 5.746 1 82.19 87 ASP A CA 1
ATOM 677 C C . ASP A 1 87 ? 10.961 24.641 4.797 1 82.19 87 ASP A C 1
ATOM 679 O O . ASP A 1 87 ? 10.32 25.594 4.348 1 82.19 87 ASP A O 1
ATOM 683 N N . LYS A 1 88 ? 10.617 23.375 4.746 1 88.31 88 LYS A N 1
ATOM 684 C CA . LYS A 1 88 ? 9.617 23.125 3.713 1 88.31 88 LYS A CA 1
ATOM 685 C C . LYS A 1 88 ? 8.211 23.484 4.211 1 88.31 88 LYS A C 1
ATOM 687 O O . LYS A 1 88 ? 7.293 23.656 3.414 1 88.31 88 LYS A O 1
ATOM 692 N N . MET A 1 89 ? 8.086 23.719 5.445 1 92.69 89 MET A N 1
ATOM 693 C CA . MET A 1 89 ? 6.766 24.031 5.992 1 92.69 89 MET A CA 1
ATOM 694 C C . MET A 1 89 ? 6.406 25.5 5.758 1 92.69 89 MET A C 1
ATOM 696 O O . MET A 1 89 ? 5.227 25.844 5.734 1 92.69 89 MET A O 1
ATOM 700 N N . THR A 1 90 ? 7.418 26.219 5.59 1 89.88 90 THR A N 1
ATOM 701 C CA . THR A 1 90 ? 7.227 27.656 5.438 1 89.88 90 THR A CA 1
ATOM 702 C C . THR A 1 90 ? 6.473 27.969 4.145 1 89.88 90 THR A C 1
ATOM 704 O O . THR A 1 90 ? 6.75 27.375 3.102 1 89.88 90 THR A O 1
ATOM 707 N N . GLY A 1 91 ? 5.438 28.828 4.223 1 88.31 91 GLY A N 1
ATOM 708 C CA . GLY A 1 91 ? 4.707 29.25 3.037 1 88.31 91 GLY A CA 1
ATOM 709 C C . GLY A 1 91 ? 3.4 28.516 2.84 1 88.31 91 GLY A C 1
ATOM 710 O O . GLY A 1 91 ? 2.645 28.812 1.913 1 88.31 91 GLY A O 1
ATOM 711 N N . TYR A 1 92 ? 3.178 27.516 3.631 1 91.38 92 TYR A N 1
ATOM 712 C CA . TYR A 1 92 ? 1.924 26.766 3.543 1 91.38 92 TYR A CA 1
ATOM 713 C C . TYR A 1 92 ? 1.054 27.031 4.766 1 91.38 92 TYR A C 1
ATOM 715 O O . TYR A 1 92 ? 1.566 27.203 5.875 1 91.38 92 TYR A O 1
ATOM 723 N N . ALA A 1 93 ? -0.259 27.141 4.496 1 91.81 93 ALA A N 1
ATOM 724 C CA . ALA A 1 93 ? -1.234 27.297 5.57 1 91.81 93 AL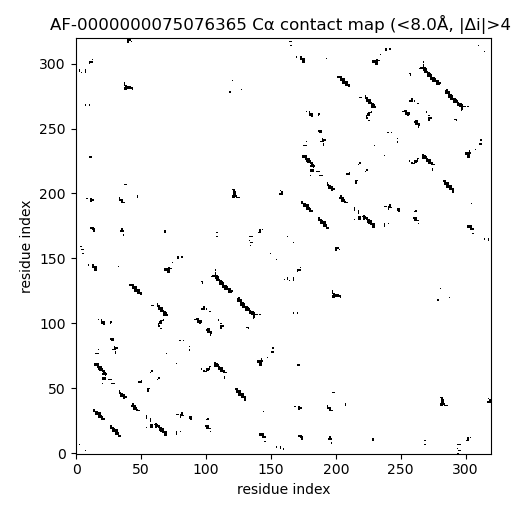A A CA 1
ATOM 725 C C . ALA A 1 93 ? -1.611 25.938 6.172 1 91.81 93 ALA A C 1
ATOM 727 O O . ALA A 1 93 ? -2.471 25.234 5.637 1 91.81 93 ALA A O 1
ATOM 728 N N . TRP A 1 94 ? -1.08 25.641 7.297 1 95.44 94 TRP A N 1
ATOM 729 C CA . TRP A 1 94 ? -1.361 24.375 7.953 1 95.44 94 TRP A CA 1
ATOM 730 C C . TRP A 1 94 ? -2.453 24.531 9.008 1 95.44 94 TRP A C 1
ATOM 732 O O . TRP A 1 94 ? -2.49 25.531 9.727 1 95.44 94 TRP A O 1
ATOM 742 N N . GLN A 1 95 ? -3.312 23.625 9.062 1 97.06 95 GLN A N 1
ATOM 743 C CA . GLN A 1 95 ? -4.246 23.453 10.164 1 97.06 95 GLN A CA 1
ATOM 744 C C . GLN A 1 95 ? -3.82 22.297 11.07 1 97.06 95 GLN A C 1
ATOM 746 O O . GLN A 1 95 ? -2.988 21.469 10.688 1 97.06 95 GLN A O 1
ATOM 751 N N . GLN A 1 96 ? -4.344 22.344 12.273 1 97.81 96 GLN A N 1
ATOM 752 C CA . GLN A 1 96 ? -4.027 21.25 13.203 1 97.81 96 GLN A CA 1
ATOM 753 C C . GLN A 1 96 ? -5.141 20.219 13.219 1 97.81 96 GLN A C 1
ATOM 755 O O . GLN A 1 96 ? -6.32 20.547 13.328 1 97.81 96 GLN A O 1
ATOM 760 N N . ALA A 1 97 ? -4.773 18.953 13.086 1 98.38 97 ALA A N 1
ATOM 761 C CA . ALA A 1 97 ? -5.711 17.859 13.289 1 98.38 97 ALA A CA 1
ATOM 762 C C . ALA A 1 97 ? -6.008 17.672 14.773 1 98.38 97 ALA A C 1
ATOM 764 O O . ALA A 1 97 ? -5.535 18.438 15.617 1 98.38 97 ALA A O 1
ATOM 765 N N . LYS A 1 98 ? -6.855 16.688 15.078 1 98.19 98 LYS A N 1
ATOM 766 C CA . LYS A 1 98 ? -7.172 16.359 16.453 1 98.19 98 LYS A CA 1
ATOM 767 C C . LYS A 1 98 ? -5.914 15.984 17.234 1 98.19 98 LYS A C 1
ATOM 769 O O . LYS A 1 98 ? -5.77 16.344 18.406 1 98.19 98 LYS A O 1
ATOM 774 N N . THR A 1 99 ? -4.953 15.297 16.656 1 98.44 99 THR A N 1
ATOM 775 C CA . THR A 1 99 ? -3.719 14.859 17.297 1 98.44 99 THR A CA 1
ATOM 776 C C . THR A 1 99 ? -2.742 16.031 17.453 1 98.44 99 THR A C 1
ATOM 778 O O . THR A 1 99 ? -1.769 15.938 18.203 1 98.44 99 THR A O 1
ATOM 781 N N . GLY A 1 100 ? -2.947 17.047 16.734 1 98.38 100 GLY A N 1
ATOM 782 C CA . GLY A 1 100 ? -2.023 18.172 16.656 1 98.38 100 GLY A CA 1
ATOM 783 C C . GLY A 1 100 ? -1.149 18.125 15.414 1 98.38 100 GLY A C 1
ATOM 784 O O . GLY A 1 100 ? -0.465 19.109 15.094 1 98.38 100 GLY A O 1
ATOM 785 N N . ALA A 1 101 ? -1.135 17.062 14.688 1 98.62 101 ALA A N 1
ATOM 786 C CA . ALA A 1 101 ? -0.34 16.953 13.469 1 98.62 101 ALA A CA 1
ATOM 787 C C . ALA A 1 101 ? -0.85 17.906 12.391 1 98.62 101 ALA A C 1
ATOM 789 O O . ALA A 1 101 ? -2.035 18.25 12.367 1 98.62 101 ALA A O 1
ATOM 790 N N . PRO A 1 102 ? -0.017 18.406 11.516 1 98.56 102 PRO A N 1
ATOM 791 C CA . PRO A 1 102 ? -0.408 19.422 10.531 1 98.56 102 PRO A CA 1
ATOM 792 C C . PRO A 1 102 ? -1.237 18.844 9.391 1 98.56 102 PRO A C 1
ATOM 794 O O . PRO A 1 102 ? -0.895 17.797 8.836 1 98.56 102 PRO A O 1
ATOM 797 N N . VAL A 1 103 ? -2.314 19.531 9.016 1 98.69 103 VAL A N 1
ATOM 798 C CA . VAL A 1 103 ? -3.189 19.219 7.891 1 98.69 103 VAL A CA 1
ATOM 799 C C . VAL A 1 103 ? -2.967 20.234 6.773 1 98.69 103 VAL A C 1
ATOM 801 O O . VAL A 1 103 ? -2.91 21.438 7.023 1 98.69 103 VAL A O 1
ATOM 804 N N . LEU A 1 104 ? -2.76 19.75 5.59 1 98.25 104 LEU A N 1
ATOM 805 C CA . LEU A 1 104 ? -2.664 20.594 4.398 1 98.25 104 LEU A CA 1
ATOM 806 C C . LEU A 1 104 ? -4.047 20.859 3.812 1 98.25 104 LEU A C 1
ATOM 808 O O . LEU A 1 104 ? -4.609 20 3.123 1 98.25 104 LEU A O 1
ATOM 812 N N . PRO A 1 105 ? -4.566 22.047 3.936 1 97.44 105 PRO A N 1
ATOM 813 C CA . PRO A 1 105 ? -5.953 22.312 3.531 1 97.44 105 PRO A CA 1
ATOM 814 C C . PRO A 1 105 ? -6.168 22.141 2.027 1 97.44 105 PRO A C 1
ATOM 816 O O . PRO A 1 105 ? -7.301 21.938 1.582 1 97.44 105 PRO A O 1
ATOM 819 N N . GLU A 1 106 ? -5.121 22.188 1.255 1 96.5 106 GLU A N 1
ATOM 820 C CA . GLU A 1 106 ? -5.215 22.094 -0.198 1 96.5 106 GLU A CA 1
ATOM 821 C C . GLU A 1 106 ? -5.422 20.641 -0.637 1 96.5 106 GLU A C 1
ATOM 823 O O . GLU A 1 106 ? -5.797 20.391 -1.783 1 96.5 106 GLU A O 1
ATOM 828 N N . SER A 1 107 ? -5.246 19.703 0.248 1 98.06 107 SER A N 1
ATOM 829 C CA . SER A 1 107 ? -5.352 18.297 -0.116 1 98.06 107 SER A CA 1
ATOM 830 C C . SER A 1 107 ? -6.801 17.906 -0.384 1 98.06 107 SER A C 1
ATOM 832 O O . SER A 1 107 ? -7.723 18.641 -0.048 1 98.06 107 SER A O 1
ATOM 834 N N . LEU A 1 108 ? -7.047 16.828 -1.075 1 98.25 108 LEU A N 1
ATOM 835 C CA . LEU A 1 108 ? -8.383 16.297 -1.314 1 98.25 108 LEU A CA 1
ATOM 836 C C . LEU A 1 108 ? -9.039 15.859 -0.008 1 98.25 108 LEU A C 1
ATOM 838 O O . LEU A 1 108 ? -10.227 16.109 0.209 1 98.25 108 LEU A O 1
ATOM 842 N N . ALA A 1 109 ? -8.312 15.188 0.834 1 98.56 109 ALA A N 1
ATOM 843 C CA . ALA A 1 109 ? -8.719 14.617 2.119 1 98.56 109 ALA A CA 1
ATOM 844 C C . ALA A 1 109 ? -7.52 14.453 3.045 1 98.56 109 ALA A C 1
ATOM 846 O O . ALA A 1 109 ? -6.367 14.539 2.605 1 98.56 109 ALA A O 1
ATOM 847 N N . TYR A 1 110 ? -7.801 14.32 4.262 1 98.75 110 TYR A N 1
ATOM 848 C CA . TYR A 1 110 ? -6.734 13.945 5.184 1 98.75 110 TYR A CA 1
ATOM 849 C C . TYR A 1 110 ? -7.184 12.828 6.113 1 98.75 110 TYR A C 1
ATOM 851 O O . TYR A 1 110 ? -8.383 12.602 6.289 1 98.75 110 TYR A O 1
ATOM 859 N N . PHE A 1 111 ? -6.27 12.062 6.629 1 98.81 111 PHE A N 1
ATOM 860 C CA . PHE A 1 111 ? -6.41 11.109 7.723 1 98.81 111 PHE A CA 1
ATOM 861 C C . PHE A 1 111 ? -5.523 11.5 8.898 1 98.81 111 PHE A C 1
ATOM 863 O O . PHE A 1 111 ? -4.316 11.688 8.734 1 98.81 111 PHE A O 1
ATOM 870 N N . ASP A 1 112 ? -6.109 11.75 10.031 1 98.88 112 ASP A N 1
ATOM 871 C CA . ASP A 1 112 ? -5.383 11.977 11.281 1 98.88 112 ASP A CA 1
ATOM 872 C C . ASP A 1 112 ? -5.082 10.648 11.984 1 98.88 112 ASP A C 1
ATOM 874 O O . ASP A 1 112 ? -5.992 9.867 12.258 1 98.88 112 ASP A O 1
ATOM 878 N N . CYS A 1 113 ? -3.801 10.414 12.289 1 98.88 113 CYS A N 1
ATOM 879 C CA . CYS A 1 113 ? -3.404 9.07 12.711 1 98.88 113 CYS A CA 1
ATOM 880 C C . CYS A 1 113 ? -2.525 9.125 13.953 1 98.88 113 CYS A C 1
ATOM 882 O O . CYS A 1 113 ? -1.73 10.047 14.117 1 98.88 113 CYS A O 1
ATOM 884 N N . GLU A 1 114 ? -2.672 8.117 14.695 1 98.94 114 GLU A N 1
ATOM 885 C CA . GLU A 1 114 ? -1.741 7.82 15.781 1 98.94 114 GLU A CA 1
ATOM 886 C C . GLU A 1 114 ? -0.869 6.613 15.453 1 98.94 114 GLU A C 1
ATOM 888 O O . GLU A 1 114 ? -1.353 5.629 14.891 1 98.94 114 GLU A O 1
ATOM 893 N N . LEU A 1 115 ? 0.39 6.727 15.789 1 98.94 115 LEU A N 1
ATOM 894 C CA . LEU A 1 115 ? 1.309 5.613 15.57 1 98.94 115 LEU A CA 1
ATOM 895 C C . LEU A 1 115 ? 1.013 4.469 16.531 1 98.94 115 LEU A C 1
ATOM 897 O O . LEU A 1 115 ? 1.041 4.652 17.75 1 98.94 115 LEU A O 1
ATOM 901 N N . SER A 1 116 ? 0.703 3.34 15.984 1 98.94 116 SER A N 1
ATOM 902 C CA . SER A 1 116 ? 0.56 2.135 16.797 1 98.94 116 SER A CA 1
ATOM 903 C C . SER A 1 116 ? 1.918 1.526 17.125 1 98.94 116 SER A C 1
ATOM 905 O O . SER A 1 116 ? 2.275 1.394 18.297 1 98.94 116 SER A O 1
ATOM 907 N N . HIS A 1 117 ? 2.656 1.173 16.062 1 98.88 117 HIS A N 1
ATOM 908 C CA . HIS A 1 117 ? 4 0.627 16.219 1 98.88 117 HIS A CA 1
ATOM 909 C C . HIS A 1 117 ? 4.758 0.644 14.898 1 98.88 117 HIS A C 1
ATOM 911 O O . HIS A 1 117 ? 4.18 0.949 13.852 1 98.88 117 HIS A O 1
ATOM 917 N N . PHE A 1 118 ? 6.035 0.415 15.023 1 98.88 118 PHE A N 1
ATOM 918 C CA . PHE A 1 118 ? 6.875 0.223 13.844 1 98.88 118 PHE A CA 1
ATOM 919 C C . PHE A 1 118 ? 7.223 -1.25 13.664 1 98.88 118 PHE A C 1
ATOM 921 O O . PHE A 1 118 ? 7.234 -2.016 14.625 1 98.88 118 PHE A O 1
ATOM 928 N N . THR A 1 119 ? 7.492 -1.671 12.484 1 98.88 119 THR A N 1
ATOM 929 C CA . THR A 1 119 ? 8.133 -2.943 12.172 1 98.88 119 THR A CA 1
ATOM 930 C C . THR A 1 119 ? 9.203 -2.76 11.102 1 98.88 119 THR A C 1
ATOM 932 O O . THR A 1 119 ? 9.141 -1.815 10.312 1 98.88 119 THR A O 1
ATOM 935 N N . ASP A 1 120 ? 10.164 -3.646 11.039 1 98.69 120 ASP A N 1
ATOM 936 C CA . ASP A 1 120 ? 11.289 -3.537 10.117 1 98.69 120 ASP A CA 1
ATOM 937 C C . ASP A 1 120 ? 10.883 -3.934 8.703 1 98.69 120 ASP A C 1
ATOM 939 O O . ASP A 1 120 ? 10.031 -4.809 8.516 1 98.69 120 ASP A O 1
ATOM 943 N N . ALA A 1 121 ? 11.539 -3.283 7.711 1 98.69 121 ALA A N 1
ATOM 944 C CA . ALA A 1 121 ? 11.367 -3.619 6.301 1 98.69 121 ALA A CA 1
ATOM 945 C C . ALA A 1 121 ? 12.555 -3.137 5.473 1 98.69 121 ALA A C 1
ATOM 947 O O . ALA A 1 121 ? 12.492 -2.074 4.852 1 98.69 121 ALA A O 1
ATOM 948 N N . GLY A 1 122 ? 13.562 -3.865 5.457 1 98.38 122 GLY A N 1
ATOM 949 C CA . GLY A 1 122 ? 14.727 -3.533 4.652 1 98.38 122 GLY A CA 1
ATOM 950 C C . GLY A 1 122 ? 15.312 -2.172 4.984 1 98.38 122 GLY A C 1
ATOM 951 O O . GLY A 1 122 ? 15.664 -1.907 6.133 1 98.38 122 GLY A O 1
ATOM 952 N N . ASP A 1 123 ? 15.359 -1.313 4.016 1 98.06 123 ASP A N 1
ATOM 953 C CA . ASP A 1 123 ? 15.969 0.003 4.184 1 98.06 123 ASP A CA 1
ATOM 954 C C . ASP A 1 123 ? 14.953 1.013 4.719 1 98.06 123 ASP A C 1
ATOM 956 O O . ASP A 1 123 ? 15.273 2.188 4.898 1 98.06 123 ASP A O 1
ATOM 960 N N . HIS A 1 124 ? 13.758 0.617 4.996 1 98.75 124 HIS A N 1
ATOM 961 C CA . HIS A 1 124 ? 12.703 1.435 5.59 1 98.75 124 HIS A CA 1
ATOM 962 C C . HIS A 1 124 ? 12.148 0.786 6.855 1 98.75 124 HIS A C 1
ATOM 964 O O . HIS A 1 124 ? 12.602 -0.287 7.258 1 98.75 124 HIS A O 1
ATOM 970 N N . ARG A 1 125 ? 11.297 1.481 7.527 1 98.81 125 ARG A N 1
ATOM 971 C CA . ARG A 1 125 ? 10.398 0.982 8.562 1 98.81 125 ARG A CA 1
ATOM 972 C C . ARG A 1 125 ? 8.938 1.222 8.188 1 98.81 125 ARG A C 1
ATOM 974 O O . ARG A 1 125 ? 8.617 2.227 7.547 1 98.81 125 ARG A O 1
ATOM 981 N N . ILE A 1 126 ? 8.172 0.267 8.578 1 98.94 126 ILE A N 1
ATOM 982 C CA . ILE A 1 126 ? 6.738 0.429 8.367 1 98.94 126 ILE A CA 1
ATOM 983 C C . ILE A 1 126 ? 6.094 0.995 9.633 1 98.94 126 ILE A C 1
ATOM 985 O O . ILE A 1 126 ? 6.203 0.404 10.711 1 98.94 126 ILE A O 1
ATOM 989 N N . ALA A 1 127 ? 5.488 2.158 9.539 1 99 127 ALA A N 1
ATOM 990 C CA . ALA A 1 127 ? 4.637 2.697 10.602 1 99 127 ALA A CA 1
ATOM 991 C C . ALA A 1 127 ? 3.203 2.191 10.461 1 99 127 ALA A C 1
ATOM 993 O O . ALA A 1 127 ? 2.547 2.436 9.445 1 99 127 ALA A O 1
ATOM 994 N N . VAL A 1 128 ? 2.775 1.452 11.414 1 99 128 VAL A N 1
ATOM 995 C CA . VAL A 1 128 ? 1.37 1.066 11.469 1 99 128 VAL A CA 1
ATOM 996 C C . VAL A 1 128 ? 0.574 2.125 12.227 1 99 128 VAL A C 1
ATOM 998 O O . VAL A 1 128 ? 0.904 2.459 13.367 1 99 128 VAL A O 1
ATOM 1001 N N . LEU A 1 129 ? -0.484 2.656 11.578 1 98.94 129 LEU A N 1
ATOM 1002 C CA . LEU A 1 129 ? -1.142 3.879 12.023 1 98.94 129 LEU A CA 1
ATOM 1003 C C . LEU A 1 129 ? -2.625 3.635 12.281 1 98.94 129 LEU A C 1
ATOM 1005 O O . LEU A 1 129 ? -3.312 3.033 11.453 1 98.94 129 LEU A O 1
ATOM 1009 N N . SER A 1 130 ? -3.104 4.07 13.398 1 98.88 130 SER A N 1
ATOM 1010 C CA . SER A 1 130 ? -4.535 4.066 13.688 1 98.88 130 SER A CA 1
ATOM 1011 C C . SER A 1 130 ? -5.188 5.383 13.281 1 98.88 130 SER A C 1
ATOM 1013 O O . SER A 1 130 ? -4.773 6.449 13.734 1 98.88 130 SER A O 1
ATOM 1015 N N . VAL A 1 131 ? -6.191 5.32 12.461 1 98.75 131 VAL A N 1
ATOM 1016 C CA . VAL A 1 131 ? -6.902 6.523 12.047 1 98.75 131 VAL A CA 1
ATOM 1017 C C . VAL A 1 131 ? -7.848 6.973 13.164 1 98.75 131 VAL A C 1
ATOM 1019 O O . VAL A 1 131 ? -8.711 6.211 13.594 1 98.75 131 VAL A O 1
ATOM 1022 N N . VAL A 1 132 ? -7.723 8.25 13.586 1 98.38 132 VAL A N 1
ATOM 1023 C CA . VAL A 1 132 ? -8.539 8.711 14.703 1 98.38 132 VAL A CA 1
ATOM 1024 C C . VAL A 1 132 ? -9.523 9.773 14.211 1 98.38 132 VAL A C 1
ATOM 1026 O O . VAL A 1 132 ? -10.5 10.086 14.898 1 98.38 132 VAL A O 1
ATOM 1029 N N . ASP A 1 133 ? -9.195 10.359 13.094 1 97.88 133 ASP A N 1
ATOM 1030 C CA . ASP A 1 133 ? -10.07 11.328 12.445 1 97.88 133 ASP A CA 1
ATOM 1031 C C . ASP A 1 133 ? -9.75 11.438 10.953 1 97.88 133 ASP A C 1
ATOM 1033 O O . ASP A 1 133 ? -8.641 11.133 10.523 1 97.88 133 ASP A O 1
ATOM 1037 N N . ALA A 1 134 ? -10.742 11.828 10.172 1 98.31 134 ALA A N 1
ATOM 1038 C CA . ALA A 1 134 ? -10.555 12 8.727 1 98.31 134 ALA A CA 1
ATOM 1039 C C . ALA A 1 134 ? -11.648 12.883 8.141 1 98.31 134 ALA A C 1
ATOM 1041 O O . ALA A 1 134 ? -12.773 12.922 8.648 1 98.31 134 ALA A O 1
ATOM 1042 N N . ALA A 1 135 ? -11.312 13.539 7.043 1 97.62 135 ALA A N 1
ATOM 1043 C CA . ALA A 1 135 ? -12.32 14.375 6.395 1 97.62 135 ALA A CA 1
ATOM 1044 C C . ALA A 1 135 ? -11.977 14.609 4.926 1 97.62 135 ALA A C 1
ATOM 1046 O O . ALA A 1 135 ? -10.805 14.648 4.555 1 97.62 135 ALA A O 1
ATOM 1047 N N . MET A 1 136 ? -12.977 14.773 4.133 1 97.75 136 MET A N 1
ATOM 1048 C CA . MET A 1 136 ? -12.836 15.281 2.77 1 97.75 136 MET A CA 1
ATOM 1049 C C . MET A 1 136 ? -12.734 16.797 2.762 1 97.75 136 MET A C 1
ATOM 1051 O O . MET A 1 136 ? -13.516 17.484 3.428 1 97.75 136 MET A O 1
ATOM 1055 N N . LEU A 1 137 ? -11.781 17.297 2.033 1 97.25 137 LEU A N 1
ATOM 1056 C CA . LEU A 1 137 ? -11.609 18.75 1.981 1 97.25 137 LEU A CA 1
ATOM 1057 C C . LEU A 1 137 ? -12.008 19.297 0.613 1 97.25 137 LEU A C 1
ATOM 1059 O O . LEU A 1 137 ? -12.492 20.422 0.506 1 97.25 137 LEU A O 1
ATOM 1063 N N . ARG A 1 138 ? -11.695 18.516 -0.447 1 95.62 138 ARG A N 1
ATOM 1064 C CA . ARG A 1 138 ? -11.984 18.859 -1.837 1 95.62 138 ARG A CA 1
ATOM 1065 C C . ARG A 1 138 ? -12.359 17.609 -2.637 1 95.62 138 ARG A C 1
ATOM 1067 O O . ARG A 1 138 ? -11.945 16.5 -2.293 1 95.62 138 ARG A O 1
ATOM 1074 N N . SER A 1 139 ? -13.125 17.844 -3.697 1 95.12 139 SER A N 1
ATOM 1075 C CA . SER A 1 139 ? -13.461 16.734 -4.594 1 95.12 139 SER A CA 1
ATOM 1076 C C . SER A 1 139 ? -12.469 16.641 -5.746 1 95.12 139 SER A C 1
ATOM 1078 O O . SER A 1 139 ? -11.922 17.641 -6.191 1 95.12 139 SER A O 1
ATOM 1080 N N . GLY A 1 140 ? -12.164 15.453 -6.184 1 96.12 140 GLY A N 1
ATOM 1081 C CA . GLY A 1 140 ? -11.297 15.234 -7.328 1 96.12 140 GLY A CA 1
ATOM 1082 C C . GLY A 1 140 ? -10.602 13.891 -7.297 1 96.12 140 GLY A C 1
ATOM 1083 O O . GLY A 1 140 ? -10.625 13.195 -6.277 1 96.12 140 GLY A O 1
ATOM 1084 N N . PRO A 1 141 ? -10.062 13.531 -8.422 1 97.06 141 PRO A N 1
ATOM 1085 C CA . PRO A 1 141 ? -9.281 12.289 -8.469 1 97.06 141 PRO A CA 1
ATOM 1086 C C . PRO A 1 141 ? -7.934 12.414 -7.773 1 97.06 141 PRO A C 1
ATOM 1088 O O . PRO A 1 141 ? -7.262 13.445 -7.895 1 97.06 141 PRO A O 1
ATOM 1091 N N . SER A 1 142 ? -7.605 11.414 -6.973 1 98.38 142 SER A N 1
ATOM 1092 C CA . SER A 1 142 ? -6.301 11.422 -6.316 1 98.38 142 SER A CA 1
ATOM 1093 C C . SER A 1 142 ? -5.18 11.156 -7.312 1 98.38 142 SER A C 1
ATOM 1095 O O . SER A 1 142 ? -5.391 10.508 -8.336 1 98.38 142 SER A O 1
ATOM 1097 N N . MET A 1 143 ? -4.043 11.641 -7.062 1 98.5 143 MET A N 1
ATOM 1098 C CA . MET A 1 143 ? -2.865 11.5 -7.91 1 98.5 143 MET A CA 1
ATOM 1099 C C . MET A 1 143 ? -2.297 10.086 -7.812 1 98.5 143 MET A C 1
ATOM 1101 O O . MET A 1 143 ? -2.209 9.523 -6.723 1 98.5 143 MET A O 1
ATOM 1105 N N . LEU A 1 144 ? -1.958 9.539 -8.984 1 98.25 144 LEU A N 1
ATOM 1106 C CA . LEU A 1 144 ? -1.259 8.258 -9.039 1 98.25 144 LEU A CA 1
ATOM 1107 C C . LEU A 1 144 ? 0.251 8.469 -9.094 1 98.25 144 LEU A C 1
ATOM 1109 O O . LEU A 1 144 ? 0.734 9.367 -9.773 1 98.25 144 LEU A O 1
ATOM 1113 N N . TYR A 1 145 ? 0.926 7.598 -8.383 1 98.19 145 TYR A N 1
ATOM 1114 C CA . TYR A 1 145 ? 2.383 7.645 -8.406 1 98.19 145 TYR A CA 1
ATOM 1115 C C . TYR A 1 145 ? 2.91 7.52 -9.836 1 98.19 145 TYR A C 1
ATOM 1117 O O . TYR A 1 145 ? 3.898 8.164 -10.195 1 98.19 145 TYR A O 1
ATOM 1125 N N . SER A 1 146 ? 2.281 6.734 -10.641 1 95.5 146 SER A N 1
ATOM 1126 C CA . SER A 1 146 ? 2.705 6.531 -12.023 1 95.5 146 SER A CA 1
ATOM 1127 C C . SER A 1 146 ? 2.678 7.836 -12.812 1 95.5 146 SER A C 1
ATOM 1129 O O . SER A 1 146 ? 3.34 7.957 -13.844 1 95.5 146 SER A O 1
ATOM 1131 N N . GLN A 1 147 ? 1.958 8.805 -12.352 1 94.56 147 GLN A N 1
ATOM 1132 C CA . GLN A 1 147 ? 1.824 10.086 -13.039 1 94.56 147 GLN A CA 1
ATOM 1133 C C . GLN A 1 147 ? 2.988 11.016 -12.711 1 94.56 147 GLN A C 1
ATOM 1135 O O . GLN A 1 147 ? 3.176 12.039 -13.359 1 94.56 147 GLN A O 1
ATOM 1140 N N . THR A 1 148 ? 3.814 10.609 -11.742 1 96 148 THR A N 1
ATOM 1141 C CA . THR A 1 148 ? 4.867 11.508 -11.281 1 96 148 THR A CA 1
ATOM 1142 C C . THR A 1 148 ? 6.172 11.234 -12.023 1 96 148 THR A C 1
ATOM 1144 O O . THR A 1 148 ? 7.16 11.953 -11.844 1 96 148 THR A O 1
ATOM 1147 N N . GLY A 1 149 ? 6.125 10.156 -12.867 1 92.38 149 GLY A N 1
ATOM 1148 C CA . GLY A 1 149 ? 7.367 9.773 -13.523 1 92.38 149 GLY A CA 1
ATOM 1149 C C . GLY A 1 149 ? 8.477 9.422 -12.547 1 92.38 149 GLY A C 1
ATOM 1150 O O . GLY A 1 149 ? 8.273 8.602 -11.648 1 92.38 149 GLY A O 1
ATOM 1151 N N . ASP A 1 150 ? 9.609 9.961 -12.734 1 91.31 150 ASP A N 1
ATOM 1152 C CA . ASP A 1 150 ? 10.742 9.719 -11.852 1 91.31 150 ASP A CA 1
ATOM 1153 C C . ASP A 1 150 ? 11.094 10.969 -11.055 1 91.31 150 ASP A C 1
ATOM 1155 O O . ASP A 1 150 ? 12.273 11.25 -10.812 1 91.31 150 ASP A O 1
ATOM 1159 N N . MET A 1 151 ? 10.086 11.711 -10.625 1 89.62 151 MET A N 1
ATOM 1160 C CA . MET A 1 151 ? 10.227 12.961 -9.891 1 89.62 151 MET A CA 1
ATOM 1161 C C . MET A 1 151 ? 11.086 12.766 -8.641 1 89.62 151 MET A C 1
ATOM 1163 O O . MET A 1 151 ? 11.828 13.656 -8.25 1 89.62 151 MET A O 1
ATOM 1167 N N . ASP A 1 152 ? 11.055 11.578 -8.031 1 91 152 ASP A N 1
ATOM 1168 C CA . ASP A 1 152 ? 11.742 11.328 -6.77 1 91 152 ASP A CA 1
ATOM 1169 C C . ASP A 1 152 ? 13.102 10.672 -7.008 1 91 152 ASP A C 1
ATOM 1171 O O . ASP A 1 152 ? 13.852 10.422 -6.062 1 91 152 ASP A O 1
ATOM 1175 N N . GLY A 1 153 ? 13.461 10.312 -8.234 1 92 153 GLY A N 1
ATOM 1176 C CA . GLY A 1 153 ? 14.734 9.695 -8.578 1 92 153 GLY A CA 1
ATOM 1177 C C . GLY A 1 153 ? 14.852 8.266 -8.078 1 92 153 GLY A C 1
ATOM 1178 O O . GLY A 1 153 ? 15.961 7.762 -7.879 1 92 153 GLY A O 1
ATOM 1179 N N . SER A 1 154 ? 13.734 7.652 -7.848 1 91.38 154 SER A N 1
ATOM 1180 C CA . SER A 1 154 ? 13.742 6.344 -7.199 1 91.38 154 SER A CA 1
ATOM 1181 C C . SER A 1 154 ? 14.297 5.27 -8.125 1 91.38 154 SER A C 1
ATOM 1183 O O . SER A 1 154 ? 14.75 4.219 -7.668 1 91.38 154 SER A O 1
ATOM 1185 N N . SER A 1 155 ? 14.289 5.434 -9.469 1 89.12 155 SER A N 1
ATOM 1186 C CA . SER A 1 155 ? 14.781 4.445 -10.422 1 89.12 155 SER A CA 1
ATOM 1187 C C . SER A 1 155 ? 16.234 4.094 -10.148 1 89.12 155 SER A C 1
ATOM 1189 O O . SER A 1 155 ? 16.703 3.012 -10.523 1 89.12 155 SER A O 1
ATOM 1191 N N . GLU A 1 156 ? 16.938 4.973 -9.414 1 89.81 156 GLU A N 1
ATOM 1192 C CA . GLU A 1 156 ? 18.375 4.781 -9.156 1 89.81 156 GLU A CA 1
ATOM 1193 C C . GLU A 1 156 ? 18.594 4.109 -7.809 1 89.81 156 GLU A C 1
ATOM 1195 O O . GLU A 1 156 ? 19.734 3.785 -7.457 1 89.81 156 GLU A O 1
ATOM 1200 N N . LEU A 1 157 ? 17.531 3.836 -7.125 1 91.75 157 LEU A N 1
ATOM 1201 C CA . LEU A 1 157 ? 17.688 3.363 -5.754 1 91.75 157 LEU A CA 1
ATOM 1202 C C . LEU A 1 157 ? 17.641 1.841 -5.695 1 91.75 157 LEU A C 1
ATOM 1204 O O . LEU A 1 157 ? 18 1.244 -4.672 1 91.75 157 LEU A O 1
ATOM 1208 N N . TYR A 1 158 ? 17.281 1.193 -6.871 1 92.56 158 TYR A N 1
ATOM 1209 C CA . TYR A 1 158 ? 17.203 -0.263 -6.922 1 92.56 158 TYR A CA 1
ATOM 1210 C C . TYR A 1 158 ? 18.594 -0.862 -7.164 1 92.56 158 TYR A C 1
ATOM 1212 O O . TYR A 1 158 ? 19.391 -0.306 -7.922 1 92.56 158 TYR A O 1
ATOM 1220 N N . GLN A 1 159 ? 18.859 -1.928 -6.422 1 81.31 159 GLN A N 1
ATOM 1221 C CA . GLN A 1 159 ? 20.125 -2.604 -6.668 1 81.31 159 GLN A CA 1
ATOM 1222 C C . GLN A 1 159 ? 19.984 -3.654 -7.77 1 81.31 159 GLN A C 1
ATOM 1224 O O . GLN A 1 159 ? 19 -4.395 -7.805 1 81.31 159 GLN A O 1
ATOM 1229 N N . GLU A 1 160 ? 20.734 -3.549 -8.914 1 64.44 160 GLU A N 1
ATOM 1230 C CA . GLU A 1 160 ? 20.766 -4.5 -10.023 1 64.44 160 GLU A CA 1
ATOM 1231 C C . GLU A 1 160 ? 21.359 -5.836 -9.594 1 64.44 160 GLU A C 1
ATOM 1233 O O . GLU A 1 160 ? 22.219 -5.883 -8.703 1 64.44 160 GLU A O 1
ATOM 1238 N N . MET B 1 1 ? -20.234 14.398 10.891 1 35.06 1 MET B N 1
ATOM 1239 C CA . MET B 1 1 ? -18.969 14.492 10.172 1 35.06 1 MET B CA 1
ATOM 1240 C C . MET B 1 1 ? -19.156 14.102 8.703 1 35.06 1 MET B C 1
ATOM 1242 O O . MET B 1 1 ? -18.172 13.945 7.977 1 35.06 1 MET B O 1
ATOM 1246 N N . SER B 1 2 ? -20.281 13.422 8.289 1 47.22 2 SER B N 1
ATOM 1247 C CA . SER B 1 2 ? -20.469 11.977 8.289 1 47.22 2 SER B CA 1
ATOM 1248 C C . SER B 1 2 ? -20 11.359 6.973 1 47.22 2 SER B C 1
ATOM 1250 O O . SER B 1 2 ? -20.812 10.906 6.168 1 47.22 2 SER B O 1
ATOM 1252 N N . GLU B 1 3 ? -19.188 11.883 6.188 1 62.75 3 GLU B N 1
ATOM 1253 C CA . GLU B 1 3 ? -18.875 11.039 5.039 1 62.75 3 GLU B CA 1
ATOM 1254 C C . GLU B 1 3 ? -18.328 9.688 5.477 1 62.75 3 GLU B C 1
ATOM 1256 O O . GLU B 1 3 ? -17.766 9.57 6.566 1 62.75 3 GLU B O 1
ATOM 1261 N N . LYS B 1 4 ? -18.812 8.805 4.715 1 82 4 LYS B N 1
ATOM 1262 C CA . LYS B 1 4 ? -18.484 7.414 5.027 1 82 4 LYS B CA 1
ATOM 1263 C C . LYS B 1 4 ? -16.984 7.164 4.906 1 82 4 LYS B C 1
ATOM 1265 O O . LYS B 1 4 ? -16.359 7.57 3.924 1 82 4 LYS B O 1
ATOM 1270 N N . ILE B 1 5 ? -16.328 6.934 6.012 1 93.38 5 ILE B N 1
ATOM 1271 C CA . ILE B 1 5 ? -14.922 6.574 6.078 1 93.38 5 ILE B CA 1
ATOM 1272 C C . ILE B 1 5 ? -14.555 5.688 4.887 1 93.38 5 ILE B C 1
ATOM 1274 O O . ILE B 1 5 ? -13.445 5.766 4.363 1 93.38 5 ILE B O 1
ATOM 1278 N N . ALA B 1 6 ? -15.547 5.02 4.309 1 93.31 6 ALA B N 1
ATOM 1279 C CA . ALA B 1 6 ? -15.336 4.168 3.141 1 93.31 6 ALA B CA 1
ATOM 1280 C C . ALA B 1 6 ? -14.961 5 1.917 1 93.31 6 ALA B C 1
ATOM 1282 O O . ALA B 1 6 ? -14.062 4.629 1.158 1 93.31 6 ALA B O 1
ATOM 1283 N N . ASP B 1 7 ? -15.602 6.102 1.756 1 93.12 7 ASP B N 1
ATOM 1284 C CA . ASP B 1 7 ? -15.352 6.984 0.622 1 93.12 7 ASP B CA 1
ATOM 1285 C C . ASP B 1 7 ? -13.961 7.621 0.723 1 93.12 7 ASP B C 1
ATOM 1287 O O . ASP B 1 7 ? -13.281 7.797 -0.288 1 93.12 7 ASP B O 1
ATOM 1291 N N . LEU B 1 8 ? -13.57 8 1.938 1 96.25 8 LEU B N 1
ATOM 1292 C CA . LEU B 1 8 ? -12.242 8.57 2.152 1 96.25 8 LEU B CA 1
ATOM 1293 C C . LEU B 1 8 ? -11.156 7.539 1.863 1 96.25 8 LEU B C 1
ATOM 1295 O O . LEU B 1 8 ? -10.156 7.852 1.22 1 96.25 8 LEU B O 1
ATOM 1299 N N . CYS B 1 9 ? -11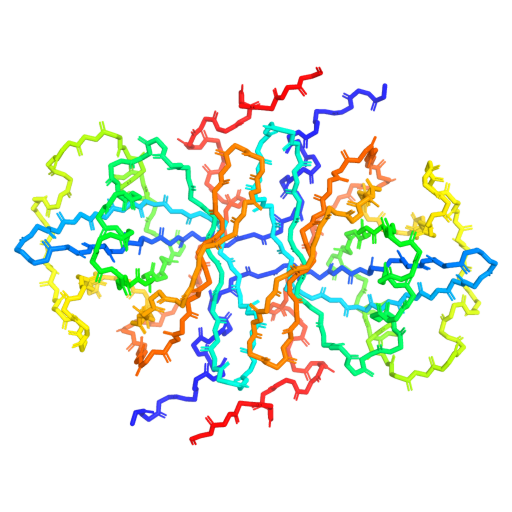.422 6.309 2.285 1 96.69 9 CYS B N 1
ATOM 1300 C CA . CYS B 1 9 ? -10.438 5.25 2.098 1 96.69 9 CYS B CA 1
ATOM 1301 C C . CYS B 1 9 ? -10.258 4.922 0.619 1 96.69 9 CYS B C 1
ATOM 1303 O O . CYS B 1 9 ? -9.188 4.496 0.196 1 96.69 9 CYS B O 1
ATOM 1305 N N . ARG B 1 10 ? -11.289 5.203 -0.183 1 95.19 10 ARG B N 1
ATOM 1306 C CA . ARG B 1 10 ? -11.211 4.949 -1.617 1 95.19 10 ARG B CA 1
ATOM 1307 C C . ARG B 1 10 ? -10.258 5.926 -2.299 1 95.19 10 ARG B C 1
ATOM 1309 O O . ARG B 1 10 ? -9.875 5.723 -3.453 1 95.19 10 ARG B O 1
ATOM 1316 N N . LEU B 1 11 ? -9.891 6.977 -1.607 1 97.06 11 LEU B N 1
ATOM 1317 C CA . LEU B 1 11 ? -8.945 7.945 -2.156 1 97.06 11 LEU B CA 1
ATOM 1318 C C . LEU B 1 11 ? -7.512 7.438 -2.021 1 97.06 11 LEU B C 1
ATOM 1320 O O . LEU B 1 11 ? -6.598 7.984 -2.643 1 97.06 11 LEU B O 1
ATOM 1324 N N . ILE B 1 12 ? -7.293 6.465 -1.132 1 98.38 12 ILE B N 1
ATOM 1325 C CA . ILE B 1 12 ? -5.996 5.805 -1.079 1 98.38 12 ILE B CA 1
ATOM 1326 C C . ILE B 1 12 ? -5.859 4.84 -2.256 1 98.38 12 ILE B C 1
ATOM 1328 O O . ILE B 1 12 ? -6.613 3.867 -2.359 1 98.38 12 ILE B O 1
ATOM 1332 N N . ASN B 1 13 ? -4.902 5.059 -3.111 1 98.44 13 ASN B N 1
ATOM 1333 C CA . ASN B 1 13 ? -4.793 4.324 -4.367 1 98.44 13 ASN B CA 1
ATOM 1334 C C . ASN B 1 13 ? -4.137 2.963 -4.164 1 98.44 13 ASN B C 1
ATOM 1336 O O . ASN B 1 13 ? -3.066 2.869 -3.557 1 98.44 13 ASN B O 1
ATOM 1340 N N . HIS B 1 14 ? -4.754 1.968 -4.688 1 98.5 14 HIS B N 1
ATOM 1341 C CA . HIS B 1 14 ? -4.238 0.603 -4.711 1 98.5 14 HIS B CA 1
ATOM 1342 C C . HIS B 1 14 ? -4.387 -0.019 -6.094 1 98.5 14 HIS B C 1
ATOM 1344 O O . HIS B 1 14 ? -5.16 0.473 -6.922 1 98.5 14 HIS B O 1
ATOM 1350 N N . GLY B 1 15 ? -3.584 -1.019 -6.363 1 98.69 15 GLY B N 1
ATOM 1351 C CA . GLY B 1 15 ? -3.826 -1.928 -7.469 1 98.69 15 GLY B CA 1
ATOM 1352 C C . GLY B 1 15 ? -4.637 -3.146 -7.074 1 98.69 15 GLY B C 1
ATOM 1353 O O . GLY B 1 15 ? -5.242 -3.174 -6 1 98.69 15 GLY B O 1
ATOM 1354 N N . VAL B 1 16 ? -4.738 -4.051 -8.023 1 98.88 16 VAL B N 1
ATOM 1355 C CA . VAL B 1 16 ? -5.414 -5.324 -7.805 1 98.88 16 VAL B CA 1
ATOM 1356 C C . VAL B 1 16 ? -4.496 -6.473 -8.219 1 98.88 16 VAL B C 1
ATOM 1358 O O . VAL B 1 16 ? -3.941 -6.469 -9.32 1 98.88 16 VAL B O 1
ATOM 1361 N N . TYR B 1 17 ? -4.391 -7.445 -7.309 1 98.88 17 TYR B N 1
ATOM 1362 C CA . TYR B 1 17 ? -3.428 -8.531 -7.469 1 98.88 17 TYR B CA 1
ATOM 1363 C C . TYR B 1 17 ? -4.066 -9.875 -7.152 1 98.88 17 TYR B C 1
ATOM 1365 O O . TYR B 1 17 ? -5.023 -9.953 -6.375 1 98.88 17 TYR B O 1
ATOM 1373 N N . VAL B 1 18 ? -3.564 -10.883 -7.785 1 98.81 18 VAL B N 1
ATOM 1374 C CA . VAL B 1 18 ? -3.816 -12.242 -7.32 1 98.81 18 VAL B CA 1
ATOM 1375 C C . VAL B 1 18 ? -2.592 -12.766 -6.574 1 98.81 18 VAL B C 1
ATOM 1377 O O . VAL B 1 18 ? -1.491 -12.805 -7.129 1 98.81 18 VAL B O 1
ATOM 1380 N N . ILE B 1 19 ? -2.809 -13.109 -5.332 1 98.88 19 ILE B N 1
ATOM 1381 C CA . ILE B 1 19 ? -1.741 -13.656 -4.496 1 98.88 19 ILE B CA 1
ATOM 1382 C C . ILE B 1 19 ? -1.776 -15.18 -4.539 1 98.88 19 ILE B C 1
ATOM 1384 O O . ILE B 1 19 ? -2.787 -15.797 -4.191 1 98.88 19 ILE B O 1
ATOM 1388 N N . GLY B 1 20 ? -0.714 -15.828 -5.055 1 98.69 20 GLY B N 1
ATOM 1389 C CA . GLY B 1 20 ? -0.576 -17.281 -5.027 1 98.69 20 GLY B CA 1
ATOM 1390 C C . GLY B 1 20 ? 0.175 -17.781 -3.809 1 98.69 20 GLY B C 1
ATOM 1391 O O . GLY B 1 20 ? 1.293 -17.344 -3.535 1 98.69 20 GLY B O 1
ATOM 1392 N N . VAL B 1 21 ? -0.403 -18.672 -3.043 1 98.38 21 VAL B N 1
ATOM 1393 C CA . VAL B 1 21 ? 0.216 -19.203 -1.829 1 98.38 21 VAL B CA 1
ATOM 1394 C C . VAL B 1 21 ? 0.388 -20.703 -1.944 1 98.38 21 VAL B C 1
ATOM 1396 O O . VAL B 1 21 ? -0.301 -21.359 -2.734 1 98.38 21 VAL B O 1
ATOM 1399 N N . ARG B 1 22 ? 1.348 -21.141 -1.123 1 97.44 22 ARG B N 1
ATOM 1400 C CA . ARG B 1 22 ? 1.681 -22.562 -1.165 1 97.44 22 ARG B CA 1
ATOM 1401 C C . ARG B 1 22 ? 2.174 -23.047 0.193 1 97.44 22 ARG B C 1
ATOM 1403 O O . ARG B 1 22 ? 2.928 -22.344 0.874 1 97.44 22 ARG B O 1
ATOM 1410 N N . ASP B 1 23 ? 1.763 -24.25 0.628 1 97.62 23 ASP B N 1
ATOM 1411 C CA . ASP B 1 23 ? 2.363 -25.047 1.691 1 97.62 23 ASP B CA 1
ATOM 1412 C C . ASP B 1 23 ? 2.531 -26.5 1.256 1 97.62 23 ASP B C 1
ATOM 1414 O O . ASP B 1 23 ? 1.569 -27.266 1.265 1 97.62 23 ASP B O 1
ATOM 1418 N N . ARG B 1 24 ? 3.801 -26.844 0.901 1 95.94 24 ARG B N 1
ATOM 1419 C CA . ARG B 1 24 ? 4.059 -28.156 0.336 1 95.94 24 ARG B CA 1
ATOM 1420 C C . ARG B 1 24 ? 3.221 -28.391 -0.919 1 95.94 24 ARG B C 1
ATOM 1422 O O . ARG B 1 24 ? 3.268 -27.594 -1.856 1 95.94 24 ARG B O 1
ATOM 1429 N N . GLU B 1 25 ? 2.344 -29.328 -0.896 1 94.62 25 GLU B N 1
ATOM 1430 C CA . GLU B 1 25 ? 1.602 -29.672 -2.104 1 94.62 25 GLU B CA 1
ATOM 1431 C C . GLU B 1 25 ? 0.31 -28.859 -2.209 1 94.62 25 GLU B C 1
ATOM 1433 O O . GLU B 1 25 ? -0.323 -28.828 -3.266 1 94.62 25 GLU B O 1
ATOM 1438 N N . LYS B 1 26 ? -0.024 -28.188 -1.217 1 94.94 26 LYS B N 1
ATOM 1439 C CA . LYS B 1 26 ? -1.259 -27.406 -1.219 1 94.94 26 LYS B CA 1
ATOM 1440 C C . LYS B 1 26 ? -1.021 -26 -1.759 1 94.94 26 LYS B C 1
ATOM 1442 O O . LYS B 1 26 ? -0.083 -25.312 -1.339 1 94.94 26 LYS B O 1
ATOM 1447 N N . THR B 1 27 ? -1.8 -25.641 -2.77 1 96.06 27 THR B N 1
ATOM 1448 C CA . THR B 1 27 ? -1.74 -24.297 -3.324 1 96.06 27 THR B CA 1
ATOM 1449 C C . THR B 1 27 ? -3.109 -23.625 -3.264 1 96.06 27 THR B C 1
ATOM 1451 O O . THR B 1 27 ? -4.137 -24.297 -3.178 1 96.06 27 THR B O 1
ATOM 1454 N N . ASN B 1 28 ? -3.168 -22.344 -3.197 1 97 28 ASN B N 1
ATOM 1455 C CA . ASN B 1 28 ? -4.352 -21.5 -3.283 1 97 28 ASN B CA 1
ATOM 1456 C C . ASN B 1 28 ? -4.008 -20.109 -3.812 1 97 28 ASN B C 1
ATOM 1458 O O . ASN B 1 28 ? -2.834 -19.781 -4.02 1 97 28 ASN B O 1
ATOM 1462 N N . ALA B 1 29 ? -5.012 -19.359 -4.121 1 97.94 29 ALA B N 1
ATOM 1463 C CA . ALA B 1 29 ? -4.828 -17.969 -4.547 1 97.94 29 ALA B CA 1
ATOM 1464 C C . ALA B 1 29 ? -6.016 -17.109 -4.137 1 97.94 29 ALA B C 1
ATOM 1466 O O . ALA B 1 29 ? -7.113 -17.625 -3.898 1 97.94 29 ALA B O 1
ATOM 1467 N N . PHE B 1 30 ? -5.801 -15.836 -4.012 1 97.75 30 PHE B N 1
ATOM 1468 C CA . PHE B 1 30 ? -6.867 -14.898 -3.668 1 97.75 30 PHE B CA 1
ATOM 1469 C C . PHE B 1 30 ? -6.574 -13.516 -4.223 1 97.75 30 PHE B C 1
ATOM 1471 O O . PHE B 1 30 ? -5.418 -13.164 -4.453 1 97.75 30 PHE B O 1
ATOM 1478 N N . THR B 1 31 ? -7.602 -12.734 -4.469 1 98.19 31 THR B N 1
ATOM 1479 C CA . THR B 1 31 ? -7.484 -11.352 -4.902 1 98.19 31 THR B CA 1
ATOM 1480 C C . THR B 1 31 ? -7.215 -10.43 -3.711 1 98.19 31 THR B C 1
ATOM 1482 O O . THR B 1 31 ? -7.809 -10.602 -2.645 1 98.19 31 THR B O 1
ATOM 1485 N N . ALA B 1 32 ? -6.32 -9.523 -3.863 1 98.38 32 ALA B N 1
ATOM 1486 C CA . ALA B 1 32 ? -6.008 -8.539 -2.83 1 98.38 32 ALA B CA 1
ATOM 1487 C C . ALA B 1 32 ? -5.711 -7.176 -3.445 1 98.38 32 ALA B C 1
ATOM 1489 O O . ALA B 1 32 ? -5.223 -7.09 -4.574 1 98.38 32 ALA B O 1
ATOM 1490 N N . ALA B 1 33 ? -5.98 -6.141 -2.674 1 98.56 33 ALA B N 1
ATOM 1491 C CA . ALA B 1 33 ? -5.645 -4.781 -3.088 1 98.56 33 ALA B CA 1
ATOM 1492 C C . ALA B 1 33 ? -4.598 -4.168 -2.162 1 98.56 33 ALA B C 1
ATOM 1494 O O . ALA B 1 33 ? -3.762 -3.375 -2.602 1 98.56 33 ALA B O 1
ATOM 1495 N N . TRP B 1 34 ? -4.648 -4.535 -0.888 1 98.81 34 TRP B N 1
ATOM 1496 C CA . TRP B 1 34 ? -3.797 -3.889 0.106 1 98.81 34 TRP B CA 1
ATOM 1497 C C . TRP B 1 34 ? -2.385 -4.465 0.07 1 98.81 34 TRP B C 1
ATOM 1499 O O . TRP B 1 34 ? -2.043 -5.34 0.868 1 98.81 34 TRP B O 1
ATOM 1509 N N . LEU B 1 35 ? -1.609 -3.963 -0.896 1 98.94 35 LEU B N 1
ATOM 1510 C CA . LEU B 1 35 ? -0.222 -4.293 -1.204 1 98.94 35 LEU B CA 1
ATOM 1511 C C . LEU B 1 35 ? 0.585 -3.031 -1.491 1 98.94 35 LEU B C 1
ATOM 1513 O O . LEU B 1 35 ? 0.11 -2.129 -2.188 1 98.94 35 LEU B O 1
ATOM 1517 N N . MET B 1 36 ? 1.779 -2.943 -0.921 1 98.88 36 MET B N 1
ATOM 1518 C CA . MET B 1 36 ? 2.646 -1.814 -1.249 1 98.88 36 MET B CA 1
ATOM 1519 C C . MET B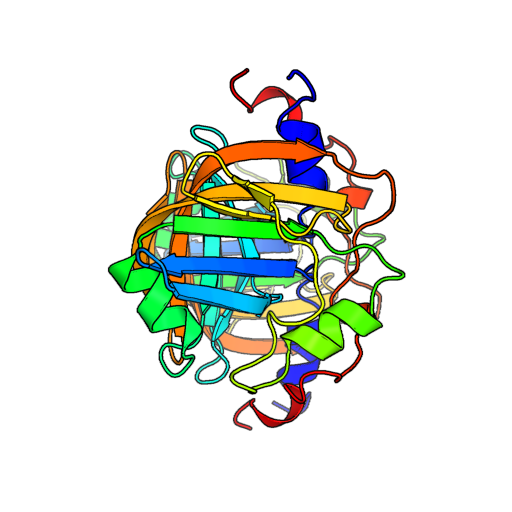 1 36 ? 4.113 -2.223 -1.202 1 98.88 36 MET B C 1
ATOM 1521 O O . MET B 1 36 ? 4.469 -3.207 -0.551 1 98.88 36 MET B O 1
ATOM 1525 N N . GLN B 1 37 ? 4.93 -1.57 -1.996 1 98.81 37 GLN B N 1
ATOM 1526 C CA . GLN B 1 37 ? 6.367 -1.682 -1.779 1 98.81 37 GLN B CA 1
ATOM 1527 C C . GLN B 1 37 ? 6.777 -1.037 -0.458 1 98.81 37 GLN B C 1
ATOM 1529 O O . GLN B 1 37 ? 6.188 -0.038 -0.04 1 98.81 37 GLN B O 1
ATOM 1534 N N . VAL B 1 38 ? 7.934 -1.648 0.168 1 98.88 38 VAL B N 1
ATOM 1535 C CA . VAL B 1 38 ? 8.281 -1.108 1.479 1 98.88 38 VAL B CA 1
ATOM 1536 C C . VAL B 1 38 ? 9.789 -0.941 1.586 1 98.88 38 VAL B C 1
ATOM 1538 O O . VAL B 1 38 ? 10.297 -0.434 2.59 1 98.88 38 VAL B O 1
ATOM 1541 N N . SER B 1 39 ? 10.516 -1.355 0.585 1 98.69 39 SER B N 1
ATOM 1542 C CA . SER B 1 39 ? 11.977 -1.255 0.608 1 98.69 39 SER B CA 1
ATOM 1543 C C . SER B 1 39 ? 12.555 -1.284 -0.802 1 98.69 39 SER B C 1
ATOM 1545 O O . SER B 1 39 ? 12.039 -1.99 -1.674 1 98.69 39 SER B O 1
ATOM 1547 N N . PHE B 1 40 ? 13.602 -0.553 -1.037 1 97.5 40 PHE B N 1
ATOM 1548 C CA . PHE B 1 40 ? 14.344 -0.596 -2.295 1 97.5 40 PHE B CA 1
ATOM 1549 C C . PHE B 1 40 ? 15.391 -1.701 -2.268 1 97.5 40 PHE B C 1
ATOM 1551 O O . PHE B 1 40 ? 15.578 -2.412 -3.258 1 97.5 40 PHE B O 1
ATOM 1558 N N . ASP B 1 41 ? 16.047 -1.719 -1.128 1 95.56 41 ASP B N 1
ATOM 1559 C CA . ASP B 1 41 ? 17.172 -2.635 -1.007 1 95.56 41 ASP B CA 1
ATOM 1560 C C . ASP B 1 41 ? 17.203 -3.303 0.366 1 95.56 41 ASP B C 1
ATOM 1562 O O . ASP B 1 41 ? 17.609 -2.688 1.355 1 95.56 41 ASP B O 1
ATOM 1566 N N . PRO B 1 42 ? 16.953 -4.68 0.333 1 97.56 42 PRO B N 1
ATOM 1567 C CA . PRO B 1 42 ? 16.375 -5.445 -0.775 1 97.56 42 PRO B CA 1
ATOM 1568 C C . PRO B 1 42 ? 14.969 -4.98 -1.14 1 97.56 42 PRO B C 1
ATOM 1570 O O . PRO B 1 42 ? 14.328 -4.281 -0.356 1 97.56 42 PRO B O 1
ATOM 1573 N N . VAL B 1 43 ? 14.508 -5.344 -2.322 1 98.31 43 VAL B N 1
ATOM 1574 C CA . VAL B 1 43 ? 13.125 -5.066 -2.699 1 98.31 43 VAL B CA 1
ATOM 1575 C C . VAL B 1 43 ? 12.18 -5.891 -1.83 1 98.31 43 VAL B C 1
ATOM 1577 O O . VAL B 1 43 ? 12.281 -7.117 -1.778 1 98.31 43 VAL B O 1
ATOM 1580 N N . MET B 1 44 ? 11.328 -5.203 -1.105 1 98.81 44 MET B N 1
ATOM 1581 C CA . MET B 1 44 ? 10.344 -5.855 -0.252 1 98.81 44 MET B CA 1
ATOM 1582 C C . MET B 1 44 ? 8.953 -5.27 -0.479 1 98.81 44 MET B C 1
ATOM 1584 O O . MET B 1 44 ? 8.82 -4.121 -0.906 1 98.81 44 MET B O 1
ATOM 1588 N N . LEU B 1 45 ? 7.961 -6.062 -0.252 1 98.94 45 LEU B N 1
ATOM 1589 C CA . LEU B 1 45 ? 6.551 -5.695 -0.304 1 98.94 45 LEU B CA 1
ATOM 1590 C C . LEU B 1 45 ? 5.867 -5.961 1.034 1 98.94 45 LEU B C 1
ATOM 1592 O O . LEU B 1 45 ? 6.391 -6.711 1.863 1 98.94 45 LEU B O 1
ATOM 1596 N N . ALA B 1 46 ? 4.781 -5.34 1.242 1 99 46 ALA B N 1
ATOM 1597 C CA . ALA B 1 46 ? 3.873 -5.648 2.344 1 99 46 ALA B CA 1
ATOM 1598 C C . ALA B 1 46 ? 2.473 -5.969 1.828 1 99 46 ALA B C 1
ATOM 1600 O O . ALA B 1 46 ? 1.973 -5.305 0.918 1 99 46 ALA B O 1
ATOM 1601 N N . LEU B 1 47 ? 1.883 -6.961 2.375 1 98.94 47 LEU B N 1
ATOM 1602 C CA . LEU B 1 47 ? 0.537 -7.43 2.061 1 98.94 47 LEU B CA 1
ATOM 1603 C C . LEU B 1 47 ? -0.319 -7.512 3.318 1 98.94 47 LEU B C 1
ATOM 1605 O O . LEU B 1 47 ? 0.091 -8.109 4.316 1 98.94 47 LEU B O 1
ATOM 1609 N N . SER B 1 48 ? -1.464 -6.855 3.354 1 98.94 48 SER B N 1
ATOM 1610 C CA . SER B 1 48 ? -2.402 -7.008 4.461 1 98.94 48 SER B CA 1
ATOM 1611 C C . SER B 1 48 ? -3.406 -8.125 4.184 1 98.94 48 SER B C 1
ATOM 1613 O O . SER B 1 48 ? -4.07 -8.125 3.146 1 98.94 48 SER B O 1
ATOM 1615 N N . ILE B 1 49 ? -3.494 -9.062 5.07 1 98.75 49 ILE B N 1
ATOM 1616 C CA . ILE B 1 49 ? -4.324 -10.242 4.84 1 98.75 49 ILE B CA 1
ATOM 1617 C C . ILE B 1 49 ? -5.109 -10.578 6.105 1 98.75 49 ILE B C 1
ATOM 1619 O O . ILE B 1 49 ? -4.566 -10.531 7.211 1 98.75 49 ILE B O 1
ATOM 1623 N N . ASN B 1 50 ? -6.391 -10.844 5.949 1 97.88 50 ASN B N 1
ATOM 1624 C CA . ASN B 1 50 ? -7.238 -11.266 7.059 1 97.88 50 ASN B CA 1
ATOM 1625 C C . ASN B 1 50 ? -6.883 -12.672 7.527 1 97.88 50 ASN B C 1
ATOM 1627 O O . ASN B 1 50 ? -6.922 -13.625 6.742 1 97.88 50 ASN B O 1
ATOM 1631 N N . PRO B 1 51 ? -6.551 -12.852 8.805 1 97.81 51 PRO B N 1
ATOM 1632 C CA . PRO B 1 51 ? -6.117 -14.164 9.297 1 97.81 51 PRO B CA 1
ATOM 1633 C C . PRO B 1 51 ? -7.23 -15.211 9.242 1 97.81 51 PRO B C 1
ATOM 1635 O O . PRO B 1 51 ? -6.969 -16.406 9.438 1 97.81 51 PRO B O 1
ATOM 1638 N N . GLU B 1 52 ? -8.414 -14.773 8.977 1 95 52 GLU B N 1
ATOM 1639 C CA . GLU B 1 52 ? -9.523 -15.711 8.844 1 95 52 GLU B CA 1
ATOM 1640 C C . GLU B 1 52 ? -9.523 -16.375 7.473 1 95 52 GLU B C 1
ATOM 1642 O O . GLU B 1 52 ? -10.234 -17.359 7.254 1 95 52 GLU B O 1
ATOM 1647 N N . HIS B 1 53 ? -8.773 -15.82 6.547 1 92.56 53 HIS B N 1
ATOM 1648 C CA . HIS B 1 53 ? -8.68 -16.391 5.211 1 92.56 53 HIS B CA 1
ATOM 1649 C C . HIS B 1 53 ? -7.906 -17.703 5.23 1 92.56 53 HIS B C 1
ATOM 1651 O O . HIS B 1 53 ? -6.918 -17.844 5.949 1 92.56 53 HIS B O 1
ATOM 1657 N N . ASN B 1 54 ? -8.352 -18.688 4.438 1 92.88 54 ASN B N 1
ATOM 1658 C CA . ASN B 1 54 ? -7.641 -19.953 4.277 1 92.88 54 ASN B CA 1
ATOM 1659 C C . ASN B 1 54 ? -6.227 -19.719 3.752 1 92.88 54 ASN B C 1
ATOM 1661 O O . ASN B 1 54 ? -5.297 -20.438 4.141 1 92.88 54 ASN B O 1
ATOM 1665 N N . SER B 1 55 ? -6.125 -18.75 2.93 1 96.38 55 SER B N 1
ATOM 1666 C CA . SER B 1 55 ? -4.832 -18.469 2.312 1 96.38 55 SER B CA 1
ATOM 1667 C C . SER B 1 55 ? -3.83 -17.953 3.338 1 96.38 55 SER B C 1
ATOM 1669 O O . SER B 1 55 ? -2.619 -18.094 3.154 1 96.38 55 SER B O 1
ATOM 1671 N N . TYR B 1 56 ? -4.305 -17.375 4.445 1 97.75 56 TYR B N 1
ATOM 1672 C CA . TYR B 1 56 ? -3.41 -16.906 5.5 1 97.75 56 TYR B CA 1
ATOM 1673 C C . TYR B 1 56 ? -2.641 -18.078 6.113 1 97.75 56 TYR B C 1
ATOM 1675 O O . TYR B 1 56 ? -1.429 -17.984 6.316 1 97.75 56 TYR B O 1
ATOM 1683 N N . ARG B 1 57 ? -3.312 -19.156 6.375 1 96.88 57 ARG B N 1
ATOM 1684 C CA . ARG B 1 57 ? -2.689 -20.328 6.984 1 96.88 57 ARG B CA 1
ATOM 1685 C C . ARG B 1 57 ? -1.626 -20.922 6.066 1 96.88 57 ARG B C 1
ATOM 1687 O O . ARG B 1 57 ? -0.55 -21.297 6.527 1 96.88 57 ARG B O 1
ATOM 1694 N N . LEU B 1 58 ? -1.945 -20.953 4.797 1 97.31 58 LEU B N 1
ATOM 1695 C CA . LEU B 1 58 ? -0.988 -21.484 3.828 1 97.31 58 LEU B CA 1
ATOM 1696 C C . LEU B 1 58 ? 0.241 -20.578 3.738 1 97.31 58 LEU B C 1
ATOM 1698 O O . LEU B 1 58 ? 1.367 -21.062 3.633 1 97.31 58 LEU B O 1
ATOM 1702 N N . LEU B 1 59 ? 0.032 -19.281 3.754 1 98.69 59 LEU B N 1
ATOM 1703 C CA . LEU B 1 59 ? 1.146 -18.328 3.719 1 98.69 59 LEU B CA 1
ATOM 1704 C C . LEU B 1 59 ? 1.995 -18.453 4.98 1 98.69 59 LEU B C 1
ATOM 1706 O O . LEU B 1 59 ? 3.227 -18.438 4.91 1 98.69 59 LEU B O 1
ATOM 1710 N N . GLU B 1 60 ? 1.35 -18.531 6.109 1 98.69 60 GLU B N 1
ATOM 1711 C CA . GLU B 1 60 ? 2.043 -18.625 7.391 1 98.69 60 GLU B CA 1
ATOM 1712 C C . GLU B 1 60 ? 2.916 -19.875 7.461 1 98.69 60 GLU B C 1
ATOM 1714 O O . GLU B 1 60 ? 4.074 -19.797 7.879 1 98.69 60 GLU B O 1
ATOM 1719 N N . SER B 1 61 ? 2.406 -21.031 7.023 1 98.5 61 SER B N 1
ATOM 1720 C CA . SER B 1 61 ? 3.133 -22.297 7.109 1 98.5 61 SER B CA 1
ATOM 1721 C C . SER B 1 61 ? 4.117 -22.453 5.957 1 98.5 61 SER B C 1
ATOM 1723 O O . SER B 1 61 ? 5.242 -22.922 6.148 1 98.5 61 SER B O 1
ATOM 1725 N N . GLY B 1 62 ? 3.711 -22.031 4.742 1 98.62 62 GLY B N 1
ATOM 1726 C CA . GLY B 1 62 ? 4.516 -22.188 3.541 1 98.62 62 GLY B CA 1
ATOM 1727 C C . GLY B 1 62 ? 5.574 -21.125 3.385 1 98.62 62 GLY B C 1
ATOM 1728 O O . GLY B 1 62 ? 6.555 -21.312 2.664 1 98.62 62 GLY B O 1
ATOM 1729 N N . ARG B 1 63 ? 5.344 -20 3.898 1 98.88 63 ARG B N 1
ATOM 1730 C CA . ARG B 1 63 ? 6.27 -18.875 4.047 1 98.88 63 ARG B CA 1
ATOM 1731 C C . ARG B 1 63 ? 6.703 -18.328 2.688 1 98.88 63 ARG B C 1
ATOM 1733 O O . ARG B 1 63 ? 7.809 -17.812 2.545 1 98.88 63 ARG B O 1
ATOM 1740 N N . CYS B 1 64 ? 5.922 -18.516 1.662 1 98.88 64 CYS B N 1
ATOM 1741 C CA . CYS B 1 64 ? 6.184 -17.922 0.349 1 98.88 64 CYS B CA 1
ATOM 1742 C C . CYS B 1 64 ? 4.883 -17.625 -0.38 1 98.88 64 CYS B C 1
ATOM 1744 O O . CYS B 1 64 ? 3.84 -18.203 -0.065 1 98.88 64 CYS B O 1
ATOM 1746 N N . CYS B 1 65 ? 4.91 -16.75 -1.336 1 98.94 65 CYS B N 1
ATOM 1747 C CA . CYS B 1 65 ? 3.768 -16.391 -2.176 1 98.94 65 CYS B CA 1
ATOM 1748 C C . CYS B 1 65 ? 4.223 -15.703 -3.455 1 98.94 65 CYS B C 1
ATOM 1750 O O . CYS B 1 65 ? 5.387 -15.312 -3.57 1 98.94 65 CYS B O 1
ATOM 1752 N N . THR B 1 66 ? 3.367 -15.664 -4.395 1 98.94 66 THR B N 1
ATOM 1753 C CA . THR B 1 66 ? 3.547 -14.781 -5.547 1 98.94 66 THR B CA 1
ATOM 1754 C C . THR B 1 66 ? 2.537 -13.641 -5.516 1 98.94 66 THR B C 1
ATOM 1756 O O . THR B 1 66 ? 1.42 -13.805 -5.023 1 98.94 66 THR B O 1
ATOM 1759 N N . VAL B 1 67 ? 2.941 -12.523 -5.945 1 98.94 67 VAL B N 1
ATOM 1760 C CA . VAL B 1 67 ? 2.072 -11.398 -6.289 1 98.94 67 VAL B CA 1
ATOM 1761 C C . VAL B 1 67 ? 1.915 -11.312 -7.805 1 98.94 67 VAL B C 1
ATOM 1763 O O . VAL B 1 67 ? 2.887 -11.062 -8.523 1 98.94 67 VAL B O 1
ATOM 1766 N N . ASN B 1 68 ? 0.776 -11.531 -8.305 1 98.94 68 ASN B N 1
ATOM 1767 C CA . ASN B 1 68 ? 0.475 -11.453 -9.727 1 98.94 68 ASN B CA 1
ATOM 1768 C C . ASN B 1 68 ? -0.334 -10.203 -10.062 1 98.94 68 ASN B C 1
ATOM 1770 O O . ASN B 1 68 ? -1.485 -10.078 -9.648 1 98.94 68 ASN B O 1
ATOM 1774 N N . VAL B 1 69 ? 0.255 -9.273 -10.836 1 98.94 69 VAL B N 1
ATOM 1775 C CA . VAL B 1 69 ? -0.329 -7.969 -11.133 1 98.94 69 VAL B CA 1
ATOM 1776 C C . VAL B 1 69 ? -1.377 -8.109 -12.234 1 98.94 69 VAL B C 1
ATOM 1778 O O . VAL B 1 69 ? -1.07 -8.57 -13.336 1 98.94 69 VAL B O 1
ATOM 1781 N N . LEU B 1 70 ? -2.594 -7.688 -11.922 1 98.81 70 LEU B N 1
ATOM 1782 C CA . LEU B 1 70 ? -3.666 -7.793 -12.906 1 98.81 70 LEU B CA 1
ATOM 1783 C C . LEU B 1 70 ? -3.729 -6.539 -13.781 1 98.81 70 LEU B C 1
ATOM 1785 O O . LEU B 1 70 ? -3.533 -5.426 -13.289 1 98.81 70 LEU B O 1
ATOM 1789 N N . GLY B 1 71 ? -4.062 -6.75 -15.008 1 98.62 71 GLY B N 1
ATOM 1790 C CA . GLY B 1 71 ? -4.305 -5.656 -15.938 1 98.62 71 GLY B CA 1
ATOM 1791 C C . GLY B 1 71 ? -5.723 -5.117 -15.867 1 98.62 71 GLY B C 1
ATOM 1792 O O . GLY B 1 71 ? -6.598 -5.738 -15.25 1 98.62 71 GLY B O 1
ATOM 1793 N N . ARG B 1 72 ? -5.902 -4.008 -16.5 1 97.31 72 ARG B N 1
ATOM 1794 C CA . ARG B 1 72 ? -7.168 -3.281 -16.469 1 97.31 72 ARG B CA 1
ATOM 1795 C C . ARG B 1 72 ? -8.305 -4.129 -17.031 1 97.31 72 ARG B C 1
ATOM 1797 O O . ARG B 1 72 ? -9.461 -3.971 -16.625 1 97.31 72 ARG B O 1
ATOM 1804 N N . ASP B 1 73 ? -8.031 -5.07 -17.859 1 96.81 73 ASP B N 1
ATOM 1805 C CA . ASP B 1 73 ? -9.055 -5.832 -18.562 1 96.81 73 ASP B CA 1
ATOM 1806 C C . ASP B 1 73 ? -9.289 -7.188 -17.906 1 96.81 73 ASP B C 1
ATOM 1808 O O . ASP B 1 73 ? -9.984 -8.039 -18.453 1 96.81 73 ASP B O 1
ATOM 1812 N N . GLN B 1 74 ? -8.789 -7.363 -16.766 1 97.88 74 GLN B N 1
ATOM 1813 C CA . GLN B 1 74 ? -8.828 -8.695 -16.172 1 97.88 74 GLN B CA 1
ATOM 1814 C C . GLN B 1 74 ? -9.758 -8.719 -14.953 1 97.88 74 GLN B C 1
ATOM 1816 O O . GLN B 1 74 ? -9.469 -9.383 -13.961 1 97.88 74 GLN B O 1
ATOM 1821 N N . MET B 1 75 ? -10.867 -7.992 -15.039 1 97.56 75 MET B N 1
ATOM 1822 C CA . MET B 1 75 ? -11.844 -7.914 -13.961 1 97.56 75 MET B CA 1
ATOM 1823 C C . MET B 1 75 ? -12.406 -9.297 -13.633 1 97.56 75 MET B C 1
ATOM 1825 O O . MET B 1 75 ? -12.625 -9.617 -12.461 1 97.56 75 MET B O 1
ATOM 1829 N N . ALA B 1 76 ? -12.617 -10.141 -14.633 1 96.69 76 ALA B N 1
ATOM 1830 C CA . ALA B 1 76 ? -13.164 -11.477 -14.422 1 96.69 76 ALA B CA 1
ATOM 1831 C C . ALA B 1 76 ? -12.242 -12.312 -13.547 1 96.69 76 ALA B C 1
ATOM 1833 O O . ALA B 1 76 ? -12.711 -13.086 -12.703 1 96.69 76 ALA B O 1
ATOM 1834 N N . ILE B 1 77 ? -10.945 -12.18 -13.703 1 97.12 77 ILE B N 1
ATOM 1835 C CA . ILE B 1 77 ? -9.969 -12.906 -12.891 1 97.12 77 ILE B CA 1
ATOM 1836 C C . ILE B 1 77 ? -10 -12.391 -11.461 1 97.12 77 ILE B C 1
ATOM 1838 O O . ILE B 1 77 ? -10.008 -13.172 -10.508 1 97.12 77 ILE B O 1
ATOM 1842 N N . ALA B 1 78 ? -10.047 -11.047 -11.305 1 98.06 78 ALA B N 1
ATOM 1843 C CA . ALA B 1 78 ? -10.141 -10.445 -9.977 1 98.06 78 ALA B CA 1
ATOM 1844 C C . ALA B 1 78 ? -11.359 -10.961 -9.227 1 98.06 78 ALA B C 1
ATOM 1846 O O . ALA B 1 78 ? -11.266 -11.328 -8.055 1 98.06 78 ALA B O 1
ATOM 1847 N N . GLU B 1 79 ? -12.469 -11.039 -9.906 1 96.44 79 GLU B N 1
ATOM 1848 C CA . GLU B 1 79 ? -13.703 -11.516 -9.297 1 96.44 79 GLU B CA 1
ATOM 1849 C C . GLU B 1 79 ? -13.602 -12.984 -8.914 1 96.44 79 GLU B C 1
ATOM 1851 O O . GLU B 1 79 ? -14.023 -13.383 -7.824 1 96.44 79 GLU B O 1
ATOM 1856 N N . HIS B 1 80 ? -13.078 -13.773 -9.805 1 96.5 80 HIS B N 1
ATOM 1857 C CA . HIS B 1 80 ? -12.984 -15.211 -9.586 1 96.5 80 HIS B CA 1
ATOM 1858 C C . HIS B 1 80 ? -12.188 -15.516 -8.32 1 96.5 80 HIS B C 1
ATOM 1860 O O . HIS B 1 80 ? -12.648 -16.266 -7.457 1 96.5 80 HIS B O 1
ATOM 1866 N N . PHE B 1 81 ? -11.086 -14.867 -8.086 1 97.12 81 PHE B N 1
ATOM 1867 C CA . PHE B 1 81 ? -10.203 -15.195 -6.973 1 97.12 81 PHE B CA 1
ATOM 1868 C C . PHE B 1 81 ? -10.602 -14.406 -5.727 1 97.12 81 PHE B C 1
ATOM 1870 O O . PHE B 1 81 ? -10.039 -14.617 -4.648 1 97.12 81 PHE B O 1
ATOM 1877 N N . GLY B 1 82 ? -11.469 -13.461 -5.895 1 95.62 82 GLY B N 1
ATOM 1878 C CA . GLY B 1 82 ? -12.008 -12.742 -4.75 1 95.62 82 GLY B CA 1
ATOM 1879 C C . GLY B 1 82 ? -13.062 -13.531 -3.996 1 95.62 82 GLY B C 1
ATOM 1880 O O . GLY B 1 82 ? -13.461 -13.148 -2.896 1 95.62 82 GLY B O 1
ATOM 1881 N N . ARG B 1 83 ? -13.414 -14.695 -4.555 1 91 83 ARG B N 1
ATOM 1882 C CA . ARG B 1 83 ? -14.445 -15.531 -3.955 1 91 83 ARG B CA 1
ATOM 1883 C C . ARG B 1 83 ? -13.859 -16.422 -2.861 1 91 83 ARG B C 1
ATOM 1885 O O . ARG B 1 83 ? -12.672 -16.75 -2.891 1 91 83 ARG B O 1
ATOM 1892 N N . SER B 1 84 ? -14.734 -16.703 -1.943 1 88.5 84 SER B N 1
ATOM 1893 C CA . SER B 1 84 ? -14.367 -17.641 -0.89 1 88.5 84 SER B CA 1
ATOM 1894 C C . SER B 1 84 ? -14.867 -19.047 -1.205 1 88.5 84 SER B C 1
ATOM 1896 O O . SER B 1 84 ? -15.836 -19.516 -0.602 1 88.5 84 SER B O 1
ATOM 1898 N N . VAL B 1 85 ? -14.172 -19.734 -2.162 1 85.88 85 VAL B N 1
ATOM 1899 C CA . VAL B 1 85 ? -14.531 -21.094 -2.543 1 85.88 85 VAL B CA 1
ATOM 1900 C C . VAL B 1 85 ? -13.273 -21.953 -2.613 1 85.88 85 VAL B C 1
ATOM 1902 O O . VAL B 1 85 ? -12.203 -21.484 -2.986 1 85.88 85 VAL B O 1
ATOM 1905 N N . PRO B 1 86 ? -13.258 -23.188 -2.219 1 78.56 86 PRO B N 1
ATOM 1906 C CA . PRO B 1 86 ? -12.086 -24.062 -2.104 1 78.56 86 PRO B CA 1
ATOM 1907 C C . PRO B 1 86 ? -11.469 -24.391 -3.457 1 78.56 86 PRO B C 1
ATOM 1909 O O . PRO B 1 86 ? -10.273 -24.688 -3.539 1 78.56 86 PRO B O 1
ATOM 1912 N N . ASP B 1 87 ? -12.219 -24.297 -4.555 1 82.44 87 ASP B N 1
ATOM 1913 C CA . ASP B 1 87 ? -11.711 -24.859 -5.805 1 82.44 87 ASP B CA 1
ATOM 1914 C C . ASP B 1 87 ? -11.383 -23.766 -6.812 1 82.44 87 ASP B C 1
ATOM 1916 O O . ASP B 1 87 ? -11.453 -23.984 -8.023 1 82.44 87 ASP B O 1
ATOM 1920 N N . LYS B 1 88 ? -10.82 -22.719 -6.242 1 88.38 88 LYS B N 1
ATOM 1921 C CA . LYS B 1 88 ? -10.68 -21.609 -7.176 1 88.38 88 LYS B CA 1
ATOM 1922 C C . LYS B 1 88 ? -9.445 -21.781 -8.055 1 88.38 88 LYS B C 1
ATOM 1924 O O . LYS B 1 88 ? -9.32 -21.141 -9.094 1 88.38 88 LYS B O 1
ATOM 1929 N N . MET B 1 89 ? -8.641 -22.719 -7.746 1 92.75 89 MET B N 1
ATOM 1930 C CA . MET B 1 89 ? -7.422 -22.922 -8.523 1 92.75 89 MET B CA 1
ATOM 1931 C C . MET B 1 89 ? -7.711 -23.719 -9.789 1 92.75 89 MET B C 1
ATOM 1933 O O . MET B 1 89 ? -6.965 -23.625 -10.766 1 92.75 89 MET B O 1
ATOM 1937 N N . THR B 1 90 ? -8.75 -24.391 -9.695 1 90 90 THR B N 1
ATOM 1938 C CA 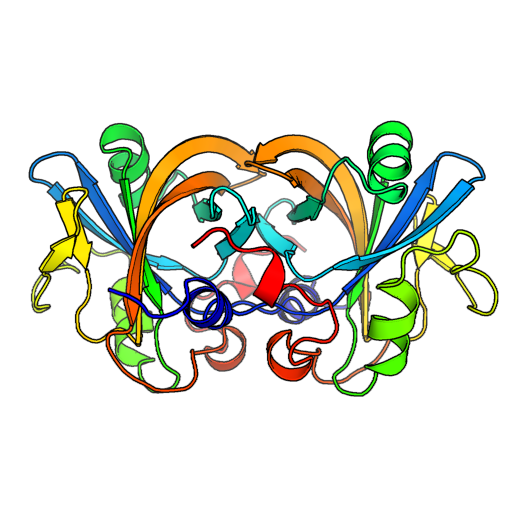. THR B 1 90 ? -9.102 -25.281 -10.805 1 90 90 THR B CA 1
ATOM 1939 C C . THR B 1 90 ? -9.453 -24.469 -12.047 1 90 90 THR B C 1
ATOM 1941 O O . THR B 1 90 ? -10.148 -23.453 -11.961 1 90 90 THR B O 1
ATOM 1944 N N . GLY B 1 91 ? -8.898 -24.859 -13.219 1 88.38 91 GLY B N 1
ATOM 1945 C CA . GLY B 1 91 ? -9.234 -24.203 -14.477 1 88.38 91 GLY B CA 1
ATOM 1946 C C . GLY B 1 91 ? -8.211 -23.188 -14.914 1 88.38 91 GLY B C 1
ATOM 1947 O O . GLY B 1 91 ? -8.328 -22.594 -15.992 1 88.38 91 GLY B O 1
ATOM 1948 N N . TYR B 1 92 ? -7.262 -22.922 -14.078 1 91.44 92 TYR B N 1
ATOM 1949 C CA . TYR B 1 92 ? -6.203 -21.984 -14.43 1 91.44 92 TYR B CA 1
ATOM 1950 C C . TYR B 1 92 ? -4.871 -22.703 -14.602 1 91.44 92 TYR B C 1
ATOM 1952 O O . TYR B 1 92 ? -4.59 -23.672 -13.898 1 91.44 92 TYR B O 1
ATOM 1960 N N . ALA B 1 93 ? -4.113 -22.234 -15.617 1 91.81 93 ALA B N 1
ATOM 1961 C CA . ALA B 1 93 ? -2.775 -22.766 -15.867 1 91.81 93 ALA B CA 1
ATOM 1962 C C . ALA B 1 93 ? -1.738 -22.078 -14.984 1 91.81 93 ALA B C 1
ATOM 1964 O O . ALA B 1 93 ? -1.188 -21.047 -15.352 1 91.81 93 ALA B O 1
ATOM 1965 N N . TRP B 1 94 ? -1.38 -22.719 -13.93 1 95.44 94 TRP B N 1
ATOM 1966 C CA . TRP B 1 94 ? -0.409 -22.141 -13 1 95.44 94 TRP B CA 1
ATOM 1967 C C . TRP B 1 94 ? 1.002 -22.625 -13.328 1 95.44 94 TRP B C 1
ATOM 1969 O O . TRP B 1 94 ? 1.204 -23.797 -13.672 1 95.44 94 TRP B O 1
ATOM 1979 N N . GLN B 1 95 ? 1.927 -21.766 -13.273 1 97.06 95 GLN B N 1
ATOM 1980 C CA . GLN B 1 95 ? 3.352 -22.078 -13.266 1 97.06 95 GLN B CA 1
ATOM 1981 C C . GLN B 1 95 ? 3.938 -21.938 -11.867 1 97.06 95 GLN B C 1
ATOM 1983 O O . GLN B 1 95 ? 3.324 -21.328 -10.984 1 97.06 95 GLN B O 1
ATOM 1988 N N . GLN B 1 96 ? 5.051 -22.594 -11.68 1 97.81 96 GLN B N 1
ATOM 1989 C CA . GLN B 1 96 ? 5.711 -22.5 -10.383 1 97.81 96 GLN B CA 1
ATOM 1990 C C . GLN B 1 96 ? 6.816 -21.453 -10.414 1 97.81 96 GLN B C 1
ATOM 1992 O O . GLN B 1 96 ? 7.641 -21.422 -11.328 1 97.81 96 GLN B O 1
ATOM 1997 N N . ALA B 1 97 ? 6.824 -20.562 -9.438 1 98.31 97 ALA B N 1
ATOM 1998 C CA . ALA B 1 97 ? 7.941 -19.656 -9.242 1 98.31 97 ALA B CA 1
ATOM 1999 C C . ALA B 1 97 ? 9.148 -20.375 -8.648 1 98.31 97 ALA B C 1
ATOM 2001 O O . ALA B 1 97 ? 9.125 -21.594 -8.477 1 98.31 97 ALA B O 1
ATOM 2002 N N . LYS B 1 98 ? 10.227 -19.625 -8.438 1 98.19 98 LYS B N 1
ATOM 2003 C CA . LYS B 1 98 ? 11.422 -20.188 -7.812 1 98.19 98 LYS B CA 1
ATOM 2004 C C . LYS B 1 98 ? 11.102 -20.766 -6.434 1 98.19 98 LYS B C 1
ATOM 2006 O O . LYS B 1 98 ? 11.641 -21.797 -6.055 1 98.19 98 LYS B O 1
ATOM 2011 N N . THR B 1 99 ? 10.227 -20.172 -5.645 1 98.5 99 THR B N 1
ATOM 2012 C CA . THR B 1 99 ? 9.859 -20.609 -4.301 1 98.5 99 THR B CA 1
ATOM 2013 C C . THR B 1 99 ? 8.922 -21.812 -4.363 1 98.5 99 THR B C 1
ATOM 2015 O O . THR B 1 99 ? 8.719 -22.5 -3.357 1 98.5 99 THR B O 1
ATOM 2018 N N . GLY B 1 100 ? 8.344 -22.031 -5.457 1 98.38 100 GLY B N 1
ATOM 2019 C CA . GLY B 1 100 ? 7.309 -23.047 -5.625 1 98.38 100 GLY B CA 1
ATOM 2020 C C . GLY B 1 100 ? 5.906 -22.469 -5.598 1 98.38 100 GLY B C 1
ATOM 2021 O O . GLY B 1 100 ? 4.938 -23.156 -5.926 1 98.38 100 GLY B O 1
ATOM 2022 N N . ALA B 1 101 ? 5.723 -21.25 -5.223 1 98.69 101 ALA B N 1
ATOM 2023 C CA . ALA B 1 101 ? 4.41 -20.609 -5.191 1 98.69 101 ALA B CA 1
ATOM 2024 C C . ALA B 1 101 ? 3.834 -20.469 -6.598 1 98.69 101 ALA B C 1
ATOM 2026 O O . ALA B 1 101 ? 4.578 -20.375 -7.574 1 98.69 101 ALA B O 1
ATOM 2027 N N . PRO B 1 102 ? 2.545 -20.484 -6.773 1 98.56 102 PRO B N 1
ATOM 2028 C CA . PRO B 1 102 ? 1.925 -20.484 -8.102 1 98.56 102 PRO B CA 1
ATOM 2029 C C . PRO B 1 102 ? 1.96 -19.109 -8.766 1 98.56 102 PRO B C 1
ATOM 2031 O O . PRO B 1 102 ? 1.669 -18.094 -8.117 1 98.56 102 PRO B O 1
ATOM 2034 N N . VAL B 1 103 ? 2.303 -19.078 -10.039 1 98.69 103 VAL B N 1
ATOM 2035 C CA . VAL B 1 103 ? 2.309 -17.891 -10.898 1 98.69 103 VAL B CA 1
ATOM 2036 C C . VAL B 1 103 ? 1.156 -17.969 -11.891 1 98.69 103 VAL B C 1
ATOM 2038 O O . VAL B 1 103 ? 0.937 -19.016 -12.516 1 98.69 103 VAL B O 1
ATOM 2041 N N . LEU B 1 104 ? 0.407 -16.922 -11.977 1 98.19 104 LEU B N 1
ATOM 2042 C CA . LEU B 1 104 ? -0.648 -16.781 -12.977 1 98.19 104 LEU B CA 1
ATOM 2043 C C . LEU B 1 104 ? -0.095 -16.219 -14.281 1 98.19 104 LEU B C 1
ATOM 2045 O O . LEU B 1 104 ? 0.118 -15.016 -14.398 1 98.19 104 LEU B O 1
ATOM 2049 N N . PRO B 1 105 ? 0.027 -17.016 -15.32 1 97.44 105 PRO B N 1
ATOM 2050 C CA . PRO B 1 105 ? 0.7 -16.562 -16.547 1 97.44 105 PRO B CA 1
ATOM 2051 C C . PRO B 1 105 ? -0.047 -15.422 -17.234 1 97.44 105 PRO B C 1
ATOM 2053 O O . PRO B 1 105 ? 0.549 -14.672 -18.016 1 97.44 105 PRO B O 1
ATOM 2056 N N . GLU B 1 106 ? -1.31 -15.258 -16.953 1 96.5 106 GLU B N 1
ATOM 2057 C CA . GLU B 1 106 ? -2.131 -14.234 -17.594 1 96.5 106 GLU B CA 1
ATOM 2058 C C . GLU B 1 106 ? -1.853 -12.859 -16.984 1 96.5 106 GLU B C 1
ATOM 2060 O O . GLU B 1 106 ? -2.232 -11.836 -17.562 1 96.5 106 GLU B O 1
ATOM 2065 N N . SER B 1 107 ? -1.161 -12.797 -15.891 1 98.06 107 SER B N 1
ATOM 2066 C CA . SER B 1 107 ? -0.921 -11.523 -15.227 1 98.06 107 SER B CA 1
ATOM 2067 C C . SER B 1 107 ? 0.069 -10.672 -16 1 98.06 107 SER B C 1
ATOM 2069 O O . SER B 1 107 ? 0.744 -11.164 -16.906 1 98.06 107 SER B O 1
ATOM 2071 N N . LEU B 1 108 ? 0.116 -9.383 -15.781 1 98.19 108 LEU B N 1
ATOM 2072 C CA . LEU B 1 108 ? 1.081 -8.477 -16.391 1 98.19 108 LEU B CA 1
ATOM 2073 C C . LEU B 1 108 ? 2.5 -8.805 -15.953 1 98.19 108 LEU B C 1
ATOM 2075 O O . LEU B 1 108 ? 3.43 -8.797 -16.766 1 98.19 108 LEU B O 1
ATOM 2079 N N . ALA B 1 109 ? 2.697 -9.062 -14.695 1 98.56 109 ALA B N 1
ATOM 2080 C CA . ALA B 1 109 ? 3.957 -9.359 -14.023 1 98.56 109 ALA B CA 1
ATOM 2081 C C . ALA B 1 109 ? 3.719 -10.164 -12.742 1 98.56 109 ALA B C 1
ATOM 2083 O O . ALA B 1 109 ? 2.588 -10.258 -12.266 1 98.56 109 ALA B O 1
ATOM 2084 N N . TYR B 1 110 ? 4.73 -10.773 -12.297 1 98.75 110 TYR B N 1
ATOM 2085 C CA . TYR B 1 110 ? 4.648 -11.391 -10.977 1 98.75 110 TYR B CA 1
ATOM 2086 C C . TYR B 1 110 ? 5.875 -11.055 -10.141 1 98.75 110 TYR B C 1
ATOM 2088 O O . TYR B 1 110 ? 6.914 -10.672 -10.68 1 98.75 110 TYR B O 1
ATOM 2096 N N . PHE B 1 111 ? 5.758 -11.078 -8.852 1 98.81 111 PHE B N 1
ATOM 2097 C CA . PHE B 1 111 ? 6.816 -11.047 -7.852 1 98.81 111 PHE B CA 1
ATOM 2098 C C . PHE B 1 111 ? 6.805 -12.328 -7.02 1 98.81 111 PHE B C 1
ATOM 2100 O O . PHE B 1 111 ? 5.777 -12.695 -6.445 1 98.81 111 PHE B O 1
ATOM 2107 N N . ASP B 1 112 ? 7.867 -13.07 -7.051 1 98.88 112 ASP B N 1
ATOM 2108 C CA . ASP B 1 112 ? 8.062 -14.227 -6.18 1 98.88 112 ASP B CA 1
ATOM 2109 C C . ASP B 1 112 ? 8.664 -13.812 -4.84 1 98.88 112 ASP B C 1
ATOM 2111 O O . ASP B 1 112 ? 9.711 -13.164 -4.797 1 98.88 112 ASP B O 1
ATOM 2115 N N . CYS B 1 113 ? 7.996 -14.195 -3.736 1 98.88 113 CYS B N 1
ATOM 2116 C CA . CYS B 1 113 ? 8.352 -13.609 -2.449 1 98.88 113 CYS B CA 1
ATOM 2117 C C . CYS B 1 113 ? 8.484 -14.68 -1.379 1 98.88 113 CYS B C 1
ATOM 2119 O O . CYS B 1 113 ? 7.75 -15.672 -1.39 1 98.88 113 CYS B O 1
ATOM 2121 N N . GLU B 1 114 ? 9.352 -14.383 -0.494 1 98.94 114 GLU B N 1
ATOM 2122 C CA . GLU B 1 114 ? 9.445 -15.125 0.761 1 98.94 114 GLU B CA 1
ATOM 2123 C C . GLU B 1 114 ? 8.945 -14.289 1.934 1 98.94 114 GLU B C 1
ATOM 2125 O O . GLU B 1 114 ? 9.211 -13.086 2.008 1 98.94 114 GLU B O 1
ATOM 2130 N N . LEU B 1 115 ? 8.203 -14.938 2.809 1 98.94 115 LEU B N 1
ATOM 2131 C CA . LEU B 1 115 ? 7.711 -14.258 4 1 98.94 115 LEU B CA 1
ATOM 2132 C C . LEU B 1 115 ? 8.852 -13.961 4.969 1 98.94 115 LEU B C 1
ATOM 2134 O O . LEU B 1 115 ? 9.555 -14.875 5.406 1 98.94 115 LEU B O 1
ATOM 2138 N N . SER B 1 116 ? 9.047 -12.703 5.246 1 98.94 116 SER B N 1
ATOM 2139 C CA . SER B 1 116 ? 10 -12.312 6.281 1 98.94 116 SER B CA 1
ATOM 2140 C C . SER B 1 116 ? 9.398 -12.461 7.676 1 98.94 116 SER B C 1
ATOM 2142 O O . SER B 1 116 ? 9.914 -13.211 8.5 1 98.94 116 SER B O 1
ATOM 2144 N N . HIS B 1 117 ? 8.289 -11.75 7.902 1 98.88 117 HIS B N 1
ATOM 2145 C CA . HIS B 1 117 ? 7.562 -11.836 9.164 1 98.88 117 HIS B CA 1
ATOM 2146 C C . HIS B 1 117 ? 6.176 -11.211 9.047 1 98.88 117 HIS B C 1
ATOM 2148 O O . HIS B 1 117 ? 5.852 -10.594 8.031 1 98.88 117 HIS B O 1
ATOM 2154 N N . PHE B 1 118 ? 5.391 -11.484 10.055 1 98.88 118 PHE B N 1
ATOM 2155 C CA . PHE B 1 118 ? 4.094 -10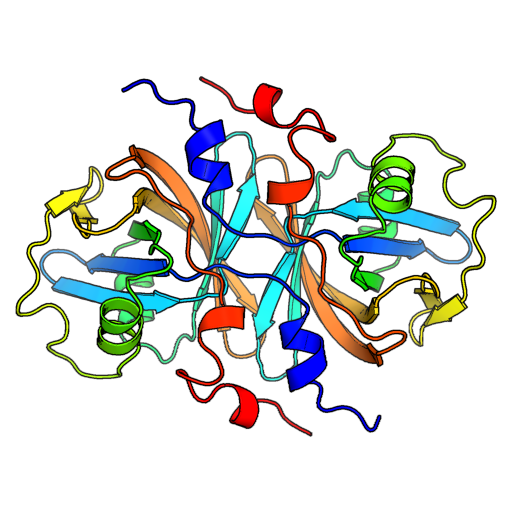.836 10.195 1 98.88 118 PHE B CA 1
ATOM 2156 C C . PHE B 1 118 ? 4.141 -9.758 11.266 1 98.88 118 PHE B C 1
ATOM 2158 O O . PHE B 1 118 ? 4.961 -9.82 12.188 1 98.88 118 PHE B O 1
ATOM 2165 N N . THR B 1 119 ? 3.324 -8.781 11.195 1 98.88 119 THR B N 1
ATOM 2166 C CA . THR B 1 119 ? 3.02 -7.844 12.266 1 98.88 119 THR B CA 1
ATOM 2167 C C . THR B 1 119 ? 1.517 -7.59 12.352 1 98.88 119 THR B C 1
ATOM 2169 O O . THR B 1 119 ? 0.798 -7.746 11.367 1 98.88 119 THR B O 1
ATOM 2172 N N . ASP B 1 120 ? 1.023 -7.188 13.492 1 98.69 120 ASP B N 1
ATOM 2173 C CA . ASP B 1 120 ? -0.405 -6.992 13.727 1 98.69 120 ASP B CA 1
ATOM 2174 C C . ASP B 1 120 ? -0.89 -5.688 13.094 1 98.69 120 ASP B C 1
ATOM 2176 O O . ASP B 1 120 ? -0.148 -4.707 13.031 1 98.69 120 ASP B O 1
ATOM 2180 N N . ALA B 1 121 ? -2.17 -5.703 12.656 1 98.69 121 ALA B N 1
ATOM 2181 C CA . ALA B 1 121 ? -2.84 -4.512 12.141 1 98.69 121 ALA B CA 1
ATOM 2182 C C . ALA B 1 121 ? -4.355 -4.66 12.219 1 98.69 121 ALA B C 1
ATOM 2184 O O . ALA B 1 121 ? -5.004 -5.016 11.227 1 98.69 121 ALA B O 1
ATOM 2185 N N . GLY B 1 122 ? -4.887 -4.402 13.312 1 98.38 122 GLY B N 1
ATOM 2186 C CA . GLY B 1 122 ? -6.332 -4.453 13.477 1 98.38 122 GLY B CA 1
ATOM 2187 C C . GLY B 1 122 ? -6.926 -5.805 13.125 1 98.38 122 GLY B C 1
ATOM 2188 O O . GLY B 1 122 ? -6.531 -6.824 13.695 1 98.38 122 GLY B O 1
ATOM 2189 N N . ASP B 1 123 ? -7.809 -5.82 12.18 1 98.06 123 ASP B N 1
ATOM 2190 C CA . ASP B 1 123 ? -8.508 -7.047 11.812 1 98.06 123 ASP B CA 1
ATOM 2191 C C . ASP B 1 123 ? -7.723 -7.832 10.766 1 98.06 123 ASP B C 1
ATOM 2193 O O . ASP B 1 123 ? -8.172 -8.883 10.305 1 98.06 123 ASP B O 1
ATOM 2197 N N . HIS B 1 124 ? -6.57 -7.387 10.375 1 98.75 124 HIS B N 1
ATOM 2198 C CA . HIS B 1 124 ? -5.664 -8.062 9.453 1 98.75 124 HIS B CA 1
ATOM 2199 C C . HIS B 1 124 ? -4.285 -8.25 10.07 1 98.75 124 HIS B C 1
ATOM 2201 O O . HIS B 1 124 ? -4.055 -7.855 11.219 1 98.75 124 HIS B O 1
ATOM 2207 N N . ARG B 1 125 ? -3.439 -8.953 9.391 1 98.81 125 ARG B N 1
ATOM 2208 C CA . ARG B 1 125 ? -1.995 -9.008 9.602 1 98.81 125 ARG B CA 1
ATOM 2209 C C . ARG B 1 125 ? -1.246 -8.531 8.359 1 98.81 125 ARG B C 1
ATOM 2211 O O . ARG B 1 125 ? -1.69 -8.766 7.23 1 98.81 125 ARG B O 1
ATOM 2218 N N . ILE B 1 126 ? -0.187 -7.871 8.641 1 98.94 126 ILE B N 1
ATOM 2219 C CA . ILE B 1 126 ? 0.676 -7.457 7.543 1 98.94 126 ILE B CA 1
ATOM 2220 C C . ILE B 1 126 ? 1.782 -8.492 7.336 1 98.94 126 ILE B C 1
ATOM 2222 O O . ILE B 1 126 ? 2.549 -8.781 8.258 1 98.94 126 ILE B O 1
ATOM 2226 N N . ALA B 1 127 ? 1.853 -9.094 6.18 1 99 127 ALA B N 1
ATOM 2227 C CA . ALA B 1 127 ? 2.984 -9.914 5.766 1 99 127 ALA B CA 1
ATOM 2228 C C . ALA B 1 127 ? 4.074 -9.062 5.121 1 99 127 ALA B C 1
ATOM 2230 O O . ALA B 1 127 ? 3.84 -8.414 4.102 1 99 127 ALA B O 1
ATOM 2231 N N . VAL B 1 128 ? 5.184 -9.023 5.734 1 99 128 VAL B N 1
ATOM 2232 C CA . VAL B 1 128 ? 6.348 -8.398 5.121 1 99 128 VAL B CA 1
ATOM 2233 C C . VAL B 1 128 ? 7.105 -9.422 4.277 1 99 128 VAL B C 1
ATOM 2235 O O . VAL B 1 128 ? 7.492 -10.477 4.777 1 99 128 VAL B O 1
ATOM 2238 N N . LEU B 1 129 ? 7.312 -9.086 2.982 1 98.94 129 LEU B N 1
ATOM 2239 C CA . LEU B 1 129 ? 7.73 -10.062 1.986 1 98.94 129 LEU B CA 1
ATOM 2240 C C . LEU B 1 129 ? 9.031 -9.641 1.316 1 98.94 129 LEU B C 1
ATOM 2242 O O . LEU B 1 129 ? 9.172 -8.484 0.899 1 98.94 129 LEU B O 1
ATOM 2246 N N . SER B 1 130 ? 9.961 -10.531 1.225 1 98.88 130 SER B N 1
ATOM 2247 C CA . SER B 1 130 ? 11.18 -10.312 0.454 1 98.88 130 SER B CA 1
ATOM 2248 C C . SER B 1 130 ? 11.031 -10.82 -0.976 1 98.88 130 SER B C 1
ATOM 2250 O O . SER B 1 130 ? 10.727 -11.992 -1.196 1 98.88 130 SER B O 1
ATOM 2252 N N . VAL B 1 131 ? 11.25 -9.969 -1.933 1 98.75 131 VAL B N 1
ATOM 2253 C CA . VAL B 1 131 ? 11.164 -10.375 -3.332 1 98.75 131 VAL B CA 1
ATOM 2254 C C . VAL B 1 131 ? 12.43 -11.141 -3.721 1 98.75 131 VAL B C 1
ATOM 2256 O O . VAL B 1 131 ? 13.539 -10.633 -3.59 1 98.75 131 VAL B O 1
ATOM 2259 N N . VAL B 1 132 ? 12.258 -12.367 -4.27 1 98.38 132 VAL B N 1
ATOM 2260 C CA . VAL B 1 132 ? 13.43 -13.18 -4.59 1 98.38 132 VAL B CA 1
ATOM 2261 C C . VAL B 1 132 ? 13.531 -13.359 -6.105 1 98.38 132 VAL B C 1
ATOM 2263 O O . VAL B 1 132 ? 14.578 -13.75 -6.621 1 98.38 132 VAL B O 1
ATOM 2266 N N . ASP B 1 133 ? 12.422 -13.156 -6.75 1 97.88 133 ASP B N 1
ATOM 2267 C CA . ASP B 1 133 ? 12.375 -13.203 -8.211 1 97.88 133 ASP B CA 1
ATOM 2268 C C . ASP B 1 133 ? 11.172 -12.422 -8.734 1 97.88 133 ASP B C 1
ATOM 2270 O O . ASP B 1 133 ? 10.188 -12.227 -8.023 1 97.88 133 ASP B O 1
ATOM 2274 N N . ALA B 1 134 ? 11.273 -11.93 -9.961 1 98.31 134 ALA B N 1
ATOM 2275 C CA . ALA B 1 134 ? 10.18 -11.188 -10.594 1 98.31 134 ALA B CA 1
ATOM 2276 C C . ALA B 1 134 ? 10.352 -11.141 -12.109 1 98.31 134 ALA B C 1
ATOM 2278 O O . ALA B 1 134 ? 11.477 -11.188 -12.617 1 98.31 134 ALA B O 1
ATOM 2279 N N . ALA B 1 135 ? 9.234 -11.008 -12.797 1 97.62 135 ALA B N 1
ATOM 2280 C CA . ALA B 1 135 ? 9.312 -10.914 -14.25 1 97.62 135 ALA B CA 1
ATOM 2281 C C . ALA B 1 135 ? 8.078 -10.234 -14.836 1 97.62 135 ALA B C 1
ATOM 2283 O O . ALA B 1 135 ? 6.98 -10.359 -14.281 1 97.62 135 ALA B O 1
ATOM 2284 N N . MET B 1 136 ? 8.258 -9.578 -15.922 1 97.75 136 MET B N 1
ATOM 2285 C CA . MET B 1 136 ? 7.148 -9.109 -16.75 1 97.75 136 MET B CA 1
ATOM 2286 C C . MET B 1 136 ? 6.648 -10.227 -17.656 1 97.75 136 MET B C 1
ATOM 2288 O O . MET B 1 136 ? 7.445 -10.922 -18.297 1 97.75 136 MET B O 1
ATOM 2292 N N . LEU B 1 137 ? 5.359 -10.383 -17.703 1 97.25 137 LEU B N 1
ATOM 2293 C CA . LEU B 1 137 ? 4.797 -11.438 -18.547 1 97.25 137 LEU B CA 1
ATOM 2294 C C . LEU B 1 137 ? 4.059 -10.844 -19.75 1 97.25 137 LEU B C 1
ATOM 2296 O O . LEU B 1 137 ? 4.023 -11.453 -20.812 1 97.25 137 LEU B O 1
ATOM 2300 N N . ARG B 1 138 ? 3.396 -9.703 -19.531 1 95.69 138 ARG B N 1
ATOM 2301 C CA . ARG B 1 138 ? 2.631 -8.977 -20.547 1 95.69 138 ARG B CA 1
ATOM 2302 C C . ARG B 1 138 ? 2.742 -7.473 -20.344 1 95.69 138 ARG B C 1
ATOM 2304 O O . ARG B 1 138 ? 2.984 -7.008 -19.219 1 95.69 138 ARG B O 1
ATOM 2311 N N . SER B 1 139 ? 2.549 -6.75 -21.438 1 95.06 139 SER B N 1
ATOM 2312 C CA . SER B 1 139 ? 2.541 -5.293 -21.344 1 95.06 139 SER B CA 1
ATOM 2313 C C . SER B 1 139 ? 1.124 -4.762 -21.156 1 95.06 139 SER B C 1
ATOM 2315 O O . SER B 1 139 ? 0.161 -5.355 -21.641 1 95.06 139 SER B O 1
ATOM 2317 N N . GLY B 1 140 ? 0.958 -3.723 -20.406 1 96 140 GLY B N 1
ATOM 2318 C CA . GLY B 1 140 ? -0.33 -3.074 -20.219 1 96 140 GLY B CA 1
ATOM 2319 C C . GLY B 1 140 ? -0.439 -2.324 -18.906 1 96 140 GLY B C 1
ATOM 2320 O O . GLY B 1 140 ? 0.416 -2.469 -18.031 1 96 140 GLY B O 1
ATOM 2321 N N . PRO B 1 141 ? -1.446 -1.504 -18.844 1 97 141 PRO B N 1
ATOM 2322 C CA . PRO B 1 141 ? -1.69 -0.799 -17.578 1 97 141 PRO B CA 1
ATOM 2323 C C . PRO B 1 141 ? -2.262 -1.71 -16.5 1 97 141 PRO B C 1
ATOM 2325 O O . PRO B 1 141 ? -3.111 -2.557 -16.781 1 97 141 PRO B O 1
ATOM 2328 N N . SER B 1 142 ? -1.707 -1.591 -15.305 1 98.38 142 SER B N 1
ATOM 2329 C CA . SER B 1 142 ? -2.232 -2.381 -14.195 1 98.38 142 SER B CA 1
ATOM 2330 C C . SER B 1 142 ? -3.6 -1.868 -13.75 1 98.38 142 SER B C 1
ATOM 2332 O O . SER B 1 142 ? -3.908 -0.687 -13.914 1 98.38 142 SER B O 1
ATOM 2334 N N . MET B 1 143 ? -4.398 -2.689 -13.227 1 98.5 143 MET B N 1
ATOM 2335 C CA . MET B 1 143 ? -5.746 -2.375 -12.766 1 98.5 143 MET B CA 1
ATOM 2336 C C . MET B 1 143 ? -5.703 -1.578 -11.461 1 98.5 143 MET B C 1
ATOM 2338 O O . MET B 1 143 ? -4.914 -1.889 -10.57 1 98.5 143 MET B O 1
ATOM 2342 N N . LEU B 1 144 ? -6.531 -0.54 -11.422 1 98.25 144 LEU B N 1
ATOM 2343 C CA . LEU B 1 144 ? -6.719 0.222 -10.195 1 98.25 144 LEU B CA 1
ATOM 2344 C C . LEU B 1 144 ? -7.898 -0.314 -9.398 1 98.25 144 LEU B C 1
ATOM 2346 O O . LEU B 1 144 ? -8.93 -0.669 -9.969 1 98.25 144 LEU B O 1
ATOM 2350 N N . TYR B 1 145 ? -7.711 -0.329 -8.102 1 98.19 145 TYR B N 1
ATOM 2351 C CA . TYR B 1 145 ? -8.797 -0.755 -7.219 1 98.19 145 TYR B CA 1
ATOM 2352 C C . TYR B 1 145 ? -10.039 0.092 -7.438 1 98.19 145 TYR B C 1
ATOM 2354 O O . TYR B 1 145 ? -11.164 -0.418 -7.379 1 98.19 145 TYR B O 1
ATOM 2362 N N . SER B 1 146 ? -9.875 1.35 -7.695 1 95.56 146 SER B N 1
ATOM 2363 C CA . SER B 1 146 ? -10.992 2.256 -7.91 1 95.56 146 SER B CA 1
ATOM 2364 C C . SER B 1 146 ? -11.836 1.82 -9.109 1 95.56 146 SER B C 1
ATOM 2366 O O . SER B 1 146 ? -13 2.203 -9.227 1 95.56 146 SER B O 1
ATOM 2368 N N . GLN B 1 147 ? -11.289 1.042 -9.984 1 94.62 147 GLN B N 1
ATOM 2369 C CA . GLN B 1 147 ? -11.984 0.599 -11.188 1 94.62 147 GLN B CA 1
ATOM 2370 C C . GLN B 1 147 ? -12.875 -0.606 -10.906 1 94.62 147 GLN B C 1
ATOM 2372 O O . GLN B 1 147 ? -13.703 -0.982 -11.734 1 94.62 147 GLN B O 1
ATOM 2377 N N . THR B 1 148 ? -12.75 -1.159 -9.695 1 96 148 THR B N 1
ATOM 2378 C CA . THR B 1 148 ? -13.477 -2.391 -9.406 1 96 148 THR B CA 1
ATOM 2379 C C . THR B 1 148 ? -14.812 -2.086 -8.734 1 96 148 THR B C 1
ATOM 2381 O O . THR B 1 148 ? -15.609 -2.992 -8.492 1 96 148 THR B O 1
ATOM 2384 N N . GLY B 1 149 ? -15.008 -0.768 -8.445 1 92.38 149 GLY B N 1
ATOM 2385 C CA . GLY B 1 149 ? -16.219 -0.418 -7.711 1 92.38 149 GLY B CA 1
ATOM 2386 C C . GLY B 1 149 ? -16.312 -1.091 -6.355 1 92.38 149 GLY B C 1
ATOM 2387 O O . GLY B 1 149 ? -15.375 -1.014 -5.555 1 92.38 149 GLY B O 1
ATOM 2388 N N . ASP B 1 150 ? -17.391 -1.689 -6.055 1 91.19 150 ASP B N 1
ATOM 2389 C CA . ASP B 1 150 ? -17.594 -2.393 -4.789 1 91.19 150 ASP B CA 1
ATOM 2390 C C . ASP B 1 150 ? -17.688 -3.9 -5.012 1 91.19 150 ASP B C 1
ATOM 2392 O O . ASP B 1 150 ? -18.469 -4.578 -4.344 1 91.19 150 ASP B O 1
ATOM 2396 N N . MET B 1 151 ? -16.891 -4.418 -5.93 1 89.69 151 MET B N 1
ATOM 2397 C CA . MET B 1 151 ? -16.875 -5.828 -6.312 1 89.69 151 MET B CA 1
ATOM 2398 C C . MET B 1 151 ? -16.656 -6.719 -5.094 1 89.69 151 MET B C 1
ATOM 2400 O O . MET B 1 151 ? -17.203 -7.82 -5.016 1 89.69 151 MET B O 1
ATOM 2404 N N . ASP B 1 152 ? -15.914 -6.254 -4.094 1 91 152 ASP B N 1
ATOM 2405 C CA . ASP B 1 152 ? -15.539 -7.062 -2.938 1 91 152 ASP B CA 1
ATOM 2406 C C . ASP B 1 152 ? -16.484 -6.816 -1.768 1 91 152 ASP B C 1
ATOM 2408 O O . ASP B 1 152 ? -16.359 -7.445 -0.714 1 91 152 ASP B O 1
ATOM 2412 N N . GLY B 1 153 ? -17.438 -5.879 -1.852 1 92 153 GLY B N 1
ATOM 2413 C CA . GLY B 1 153 ? -18.391 -5.57 -0.803 1 92 153 GLY B CA 1
ATOM 2414 C C . GLY B 1 153 ? -17.766 -4.895 0.401 1 92 153 GLY B C 1
ATOM 2415 O O . GLY B 1 153 ? -18.297 -4.973 1.51 1 92 153 GLY B O 1
ATOM 2416 N N . SER B 1 154 ? -16.641 -4.285 0.181 1 91.38 154 SER B N 1
ATOM 2417 C CA . SER B 1 154 ? -15.867 -3.762 1.303 1 91.38 154 SER B CA 1
ATOM 2418 C C . SER B 1 154 ? -16.562 -2.549 1.926 1 91.38 154 SER B C 1
ATOM 2420 O O . SER B 1 154 ? -16.297 -2.215 3.086 1 91.38 154 SER B O 1
ATOM 2422 N N . SER B 1 155 ? -17.438 -1.798 1.231 1 89 155 SER B N 1
ATOM 2423 C CA . SER B 1 155 ? -18.109 -0.61 1.746 1 89 155 SER B CA 1
ATOM 2424 C C . SER B 1 155 ? -18.891 -0.928 3.012 1 89 155 SER B C 1
ATOM 2426 O O . SER B 1 155 ? -19.172 -0.037 3.82 1 89 155 SER B O 1
ATOM 2428 N N . GLU B 1 156 ? -19.188 -2.236 3.221 1 89.75 156 GLU B N 1
ATOM 2429 C CA . GLU B 1 156 ? -20.016 -2.65 4.355 1 89.75 156 GLU B CA 1
ATOM 2430 C C . GLU B 1 156 ? -19.141 -3.09 5.531 1 89.75 156 GLU B C 1
ATOM 2432 O O . GLU B 1 156 ? -19.656 -3.389 6.609 1 89.75 156 GLU B O 1
ATOM 2437 N N . LEU B 1 157 ? -17.859 -3.035 5.328 1 91.75 157 LEU B N 1
ATOM 2438 C CA . LEU B 1 157 ? -16.969 -3.611 6.332 1 91.75 157 LEU B CA 1
ATOM 2439 C C . LEU B 1 157 ? -16.484 -2.539 7.301 1 91.75 157 LEU B C 1
ATOM 2441 O O . LEU B 1 157 ? -15.922 -2.857 8.352 1 91.75 157 LEU B O 1
ATOM 2445 N N . TYR B 1 158 ? -16.781 -1.223 6.969 1 92.56 158 TYR B N 1
ATOM 2446 C CA . TYR B 1 158 ? -16.359 -0.126 7.832 1 92.56 158 TYR B CA 1
ATOM 2447 C C . TYR B 1 158 ? -17.344 0.078 8.977 1 92.56 158 TYR B C 1
ATOM 2449 O O . TYR B 1 158 ? -18.562 -0.057 8.789 1 92.56 158 TYR B O 1
ATOM 2457 N N . GLN B 1 159 ? -16.766 0.285 10.156 1 81.31 159 GLN B N 1
ATOM 2458 C CA . GLN B 1 159 ? -17.656 0.576 11.273 1 81.31 159 GLN B CA 1
ATOM 2459 C C . GLN B 1 159 ? -17.938 2.07 11.375 1 81.31 159 GLN B C 1
ATOM 2461 O O . GLN B 1 159 ? -17.047 2.896 11.211 1 81.31 159 GLN B O 1
ATOM 2466 N N . GLU B 1 160 ? -19.234 2.547 11.258 1 64.44 160 GLU B N 1
ATOM 2467 C CA . GLU B 1 160 ? -19.672 3.934 11.391 1 64.44 160 GLU B CA 1
ATOM 2468 C C . GLU B 1 160 ? -19.484 4.438 12.82 1 64.44 160 GLU B C 1
ATOM 2470 O O . GLU B 1 160 ? -19.562 3.66 13.773 1 64.44 160 GLU B O 1
#

pLDDT: mean 95.33, std 7.94, range [35.06, 99.0]

Secondary structure (DSSP, 8-state):
--S-HHHHHTTS--B-EEEEEEETTEEEEEEE--EEEEETTTTEEEEEE-TTSHHHHHHHHH-EEEEEEPBTT-HHHHHHHTS--TTTTTTS-PEE-TTS-EE-TTSSEEEEEEEEEEEEETTEEEEEEEEEEEEE-S-SPBPBGGGGTTTT-GGGSS--/--S-HHHHHTTS--B-EEEEEEETTEEEEEEE--EEEEETTTTEEEEEE-TTSHHHHHHHHH-EEEEEEPBTT-HHHHHHHTS--TTTTTTS-PEE-TTS-EE-TTSSEEEEEEEEEEEEETTEEEEEEEEEEEEE-S-SPBPBGGGGTTTT-GGGSS--

Solvent-accessible surface area (backbone atoms only — not comparable to full-atom values): 16985 Å² total; per-residue (Å²): 123,89,70,58,67,55,63,60,54,61,57,59,38,26,19,37,28,40,36,13,22,19,36,88,89,47,70,48,62,33,42,47,40,39,49,39,60,37,24,51,54,60,44,24,35,36,37,43,43,43,70,83,40,73,60,40,56,30,29,69,75,37,36,24,29,20,45,22,37,31,36,63,84,41,58,68,58,47,54,57,31,58,49,95,59,93,65,66,60,65,93,58,76,66,44,68,42,96,87,57,16,40,36,57,69,86,20,29,27,41,36,31,29,35,55,72,48,75,46,87,34,70,59,17,32,35,39,34,27,38,57,77,45,70,48,80,66,48,88,76,61,54,21,47,40,79,77,53,69,64,78,83,54,57,76,74,56,50,76,130,132,81,67,58,67,54,64,60,54,61,56,60,38,29,18,37,29,41,36,13,22,21,36,87,90,46,70,48,62,34,43,47,42,40,49,37,62,37,24,51,54,61,44,26,36,36,37,44,43,46,71,86,41,71,60,41,56,30,29,68,75,37,35,26,29,19,44,20,36,30,35,63,85,41,58,68,58,47,55,56,30,58,50,97,59,94,64,66,60,66,95,58,76,66,42,68,42,94,89,57,16,38,37,58,68,85,20,30,26,40,36,30,29,36,54,71,50,75,46,86,34,70,59,17,31,34,38,35,27,39,57,79,45,65,49,79,66,46,88,76,62,54,20,47,39,80,77,52,69,65,79,82,54,57,74,73,57,52,76,131

InterPro domains:
  IPR002563 Flavin reductase like domain [PF01613] (11-148)
  IPR002563 Flavin reductase like domain [SM00903] (9-152)
  IPR012349 FMN-binding split barrel [G3DSA:2.30.110.10] (2-155)
  IPR050268 NADH-dependent flavin reductase [PTHR30466] (3-147)

Foldseek 3Di:
DPDQVLVVVLVPKWFKWKKWFADVPDIAIAIATQKDWDDVVQTKMKGWAQCVAPRVVRCVRLQKIKTFFAAAPPLVVNLLRNDRDRCSCPPFDWDADPSRTTYGLNGQKMFIWGFPDWDDDPRIIMTMTGTPDMDGRHDHHTHMPSSNPCSNVCSVVDDD/DPDQVLVVVLVPKWFKWKKWFADVPDIAIAIATQKDWDDVVQTKMKGWAQCVAPRVVRCVRLQKIKTFFAAAPPLVVNLLRNDRDRCSCPPFDWDADPSRTTYGLNGQKMFIWGFPDWDDDPRIIMTMTGTPDMDGRHDHHTHMPSSNPCSNVCSVVDDD

Radius of gyration: 18.75 Å; Cα contacts (8 Å, |Δi|>4): 821; chains: 2; bounding box: 41×59×42 Å